Protein AF-A0ABC8S4K5-F1 (afdb_monomer_lite)

Sequence (197 aa):
MVALSGRVQKVRDELEHLLDDDREMAEMYLTNKLASLESEGFFPGDEPQNDANAFELDDVSNEDISYKSRTAPVRSYWPNIEELESLLGAYFMQMEEILNKLFTMREYVHDTEDYINIILDDKQNQLLQMGVIVSSLVLIMNLGVVTDAVMNMNIHISLFDAGKYLQFYETAAGIVCGCSTIFFLAIMLGKKKGLFG

Organism: NCBI:txid185542

Foldseek 3Di:
DVVVLVVLVVVLVVLVVCLVDLPSLLVVVVVVVVVVVVVVPDDDDDDDDDDDDDDDDDDDDDDDPPPPPPPPPPPSPSDPSVVVSVVSVVVSVVSVVVSVVVVVVVVVVVVVVVVVVVVVVVVVVVVVLVVVVVVVLVVLVVVLVVVVVVVPPDDPDPVPPPDCPPVVVVVVVCSVVVSVVVSVVVVVVCVVVPSPD

InterPro domains:
  IPR039204 Magnesium transporter MRS2-like [PF22099] (4-122)
  IPR039204 Magnesium transporter MRS2-like [PTHR13890] (1-193)

pLDDT: mean 70.03, std 19.21, range [29.53, 95.62]

Radius of gyration: 51.44 Å; chains: 1; bounding box: 116×45×136 Å

Secondary 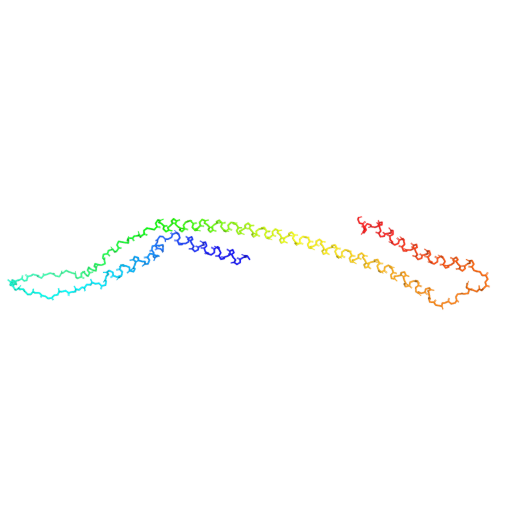structure (DSSP, 8-state):
-HHHHHHHHHHHHHHHHHHH-HHHHHHT-HHHHHHHHHHTT--------------------------------------SHHHHHHHHHHHHHHHHHHHHHHHHHHHHHHHHHHHHHHHHHHHHHHHHHHHHHHHHHHHHHHHHHHHHHHHHS----GGGSTT-HHHHHHHHHHHHHHHHHHHHHHHHHHHHTTS--

Structure (mmCIF, N/CA/C/O backbone):
data_AF-A0ABC8S4K5-F1
#
_entry.id   AF-A0ABC8S4K5-F1
#
loop_
_atom_site.group_PDB
_atom_site.id
_atom_site.type_symbol
_atom_site.label_atom_id
_atom_site.label_alt_id
_atom_site.label_comp_id
_atom_site.label_asym_id
_atom_site.label_entity_id
_atom_site.label_seq_id
_atom_site.pdbx_PDB_ins_code
_atom_site.Cartn_x
_atom_site.Cartn_y
_atom_site.Cartn_z
_atom_site.occupancy
_atom_site.B_iso_or_equiv
_atom_site.auth_seq_id
_atom_site.auth_comp_id
_atom_site.auth_asym_id
_atom_site.auth_atom_id
_atom_site.pdbx_PDB_model_num
ATOM 1 N N . MET A 1 1 ? 8.390 -6.481 -15.425 1.00 58.06 1 MET A N 1
ATOM 2 C CA . MET A 1 1 ? 9.502 -5.583 -15.823 1.00 58.06 1 MET A CA 1
ATOM 3 C C . MET A 1 1 ? 10.877 -6.250 -15.806 1.00 58.06 1 MET A C 1
ATOM 5 O O . MET A 1 1 ? 11.646 -5.985 -16.719 1.00 58.06 1 MET A O 1
ATOM 9 N N . VAL A 1 2 ? 11.175 -7.162 -14.871 1.00 65.94 2 VAL A N 1
ATOM 10 C CA . VAL A 1 2 ? 12.445 -7.929 -14.846 1.00 65.94 2 VAL A CA 1
ATOM 11 C C . VAL A 1 2 ? 12.713 -8.684 -16.157 1.00 65.94 2 VAL A C 1
ATOM 13 O O . VAL A 1 2 ? 13.812 -8.617 -16.690 1.00 65.94 2 VAL A O 1
ATOM 16 N N . ALA A 1 3 ? 11.687 -9.308 -16.746 1.00 74.31 3 ALA A N 1
ATOM 17 C CA . ALA A 1 3 ? 11.811 -9.987 -18.041 1.00 74.31 3 ALA A CA 1
ATOM 18 C C . ALA A 1 3 ? 12.142 -9.039 -19.212 1.00 74.31 3 ALA A C 1
ATOM 20 O O . ALA A 1 3 ? 12.791 -9.456 -20.164 1.00 74.31 3 ALA A O 1
ATOM 21 N N . LEU A 1 4 ? 11.708 -7.775 -19.153 1.00 70.31 4 LEU A N 1
ATOM 22 C CA . LEU A 1 4 ? 12.021 -6.776 -20.179 1.00 70.31 4 LEU A CA 1
ATOM 23 C C . LEU A 1 4 ? 13.444 -6.242 -19.987 1.00 70.31 4 LEU A C 1
ATOM 25 O O . LEU A 1 4 ? 14.203 -6.210 -20.944 1.00 70.31 4 LEU A O 1
ATOM 29 N N . SER A 1 5 ? 13.832 -5.930 -18.746 1.00 75.06 5 SER A N 1
ATOM 30 C CA . SER A 1 5 ? 15.204 -5.534 -18.399 1.00 75.06 5 SER A CA 1
ATOM 31 C C . SER A 1 5 ? 16.221 -6.611 -18.776 1.00 75.06 5 SER A C 1
ATOM 33 O O . SER A 1 5 ? 17.245 -6.284 -19.358 1.00 75.06 5 SER A O 1
ATOM 35 N N . GLY A 1 6 ? 15.917 -7.888 -18.518 1.00 79.06 6 GLY A N 1
ATOM 36 C CA . GLY A 1 6 ? 16.797 -9.000 -18.883 1.00 79.06 6 GLY A CA 1
ATOM 37 C C . GLY A 1 6 ? 16.893 -9.232 -20.394 1.00 79.06 6 GLY A C 1
ATOM 38 O O . GLY A 1 6 ? 17.957 -9.568 -20.896 1.00 79.06 6 GLY A O 1
ATOM 39 N N . ARG A 1 7 ? 15.807 -9.008 -21.148 1.00 81.81 7 ARG A N 1
ATOM 40 C CA . ARG A 1 7 ? 15.840 -9.081 -22.620 1.00 81.81 7 ARG A CA 1
ATOM 41 C C . ARG A 1 7 ? 16.618 -7.919 -23.235 1.00 81.81 7 ARG A C 1
ATOM 43 O O . ARG A 1 7 ? 17.376 -8.147 -24.163 1.00 81.81 7 ARG A O 1
ATOM 50 N N . VAL A 1 8 ? 16.461 -6.705 -22.707 1.00 78.44 8 VAL A N 1
ATOM 51 C CA . VAL A 1 8 ? 17.211 -5.519 -23.156 1.00 78.44 8 VAL A CA 1
ATOM 52 C C . VAL A 1 8 ? 18.702 -5.660 -22.838 1.00 78.44 8 VAL A C 1
ATOM 54 O O . VAL A 1 8 ? 19.519 -5.345 -23.693 1.00 78.44 8 VAL A O 1
ATOM 57 N N . GLN A 1 9 ? 19.058 -6.202 -21.668 1.00 80.56 9 GLN A N 1
ATOM 58 C CA . GLN A 1 9 ? 20.448 -6.539 -21.331 1.00 80.56 9 GLN A CA 1
ATOM 59 C C . GLN A 1 9 ? 21.025 -7.586 -22.281 1.00 80.56 9 GLN A C 1
ATOM 61 O O . GLN A 1 9 ? 22.087 -7.371 -22.841 1.00 80.56 9 GLN A O 1
ATOM 66 N N . LYS A 1 10 ? 20.287 -8.665 -22.558 1.00 85.88 10 LYS A N 1
ATOM 67 C CA . LYS A 1 10 ? 20.747 -9.689 -23.499 1.00 85.88 10 LYS A CA 1
ATOM 68 C C . LYS A 1 10 ? 20.995 -9.133 -24.907 1.00 85.88 10 LYS A C 1
ATOM 70 O O . LYS A 1 10 ? 22.000 -9.466 -25.517 1.00 85.88 10 LYS A O 1
ATOM 75 N N . VAL A 1 11 ? 20.095 -8.286 -25.413 1.00 81.19 11 VAL A N 1
ATOM 76 C CA . VAL A 1 11 ? 20.276 -7.643 -26.726 1.00 81.19 11 VAL A CA 1
ATOM 77 C C . VAL A 1 11 ? 21.455 -6.671 -26.701 1.00 81.19 11 VAL A C 1
ATOM 79 O O . VAL A 1 11 ? 22.191 -6.622 -27.674 1.00 81.19 11 VAL A O 1
ATOM 82 N N . ARG A 1 12 ? 21.670 -5.933 -25.602 1.00 84.25 12 ARG A N 1
ATOM 83 C CA . ARG A 1 12 ? 22.866 -5.096 -25.421 1.00 84.25 12 ARG A CA 1
ATOM 84 C C . ARG A 1 12 ? 24.140 -5.938 -25.504 1.00 84.25 12 ARG A C 1
ATOM 86 O O . ARG A 1 12 ? 25.030 -5.564 -26.250 1.00 84.25 12 ARG A O 1
ATOM 93 N N . ASP A 1 13 ? 24.203 -7.052 -24.783 1.00 83.75 13 ASP A N 1
ATOM 94 C CA . ASP A 1 13 ? 25.403 -7.892 -24.716 1.00 83.75 13 ASP A CA 1
ATOM 95 C C . ASP A 1 13 ? 25.699 -8.576 -26.066 1.00 83.75 13 ASP A C 1
ATOM 97 O O . ASP A 1 13 ? 26.852 -8.677 -26.473 1.00 83.75 13 ASP A O 1
ATOM 101 N N . GLU A 1 14 ? 24.663 -9.001 -26.802 1.00 82.50 14 GLU A N 1
ATOM 102 C CA . GLU A 1 14 ? 24.810 -9.525 -28.170 1.00 82.50 14 GLU A CA 1
ATOM 103 C C . GLU A 1 14 ? 25.253 -8.431 -29.161 1.00 82.50 14 GLU A C 1
ATOM 105 O O . GLU A 1 14 ? 26.059 -8.700 -30.046 1.00 82.50 14 GLU A O 1
ATOM 110 N N . LEU A 1 15 ? 24.771 -7.191 -29.009 1.00 76.69 15 LEU A N 1
ATOM 111 C CA . LEU A 1 15 ? 25.164 -6.062 -29.860 1.00 76.69 15 LEU A CA 1
ATOM 112 C C . LEU A 1 15 ? 26.594 -5.576 -29.564 1.00 76.69 15 LEU A C 1
ATOM 114 O O . LEU A 1 15 ? 27.306 -5.215 -30.492 1.00 76.69 15 LEU A O 1
ATOM 118 N N . GLU A 1 16 ? 27.005 -5.581 -28.291 1.00 80.12 16 GLU A N 1
ATOM 119 C CA . GLU A 1 16 ? 28.375 -5.289 -27.833 1.00 80.12 16 GLU A CA 1
ATOM 120 C C . GLU A 1 16 ? 29.354 -6.307 -28.428 1.00 80.12 16 GLU A C 1
ATOM 122 O O . GLU A 1 16 ? 30.365 -5.933 -29.012 1.00 80.12 16 GLU A O 1
ATOM 127 N N . HIS A 1 17 ? 28.991 -7.592 -28.391 1.00 81.44 17 HIS A N 1
ATOM 128 C CA . HIS A 1 17 ? 29.800 -8.652 -28.982 1.00 81.44 17 HIS A CA 1
ATOM 129 C C . HIS A 1 17 ? 29.978 -8.500 -30.501 1.00 81.44 17 HIS A C 1
ATOM 131 O O . HIS A 1 17 ? 31.086 -8.670 -31.001 1.00 81.44 17 HIS A O 1
ATOM 137 N N . LEU A 1 18 ? 28.908 -8.143 -31.220 1.00 76.94 18 LEU A N 1
ATOM 138 C CA . LEU A 1 18 ? 28.951 -7.914 -32.668 1.00 76.94 18 LEU A CA 1
ATOM 139 C C . LEU A 1 18 ? 29.687 -6.622 -33.059 1.00 76.94 18 LEU A C 1
ATOM 141 O O . LEU A 1 18 ? 30.177 -6.528 -34.181 1.00 76.94 18 LEU A O 1
ATOM 145 N N . LEU A 1 19 ? 29.739 -5.626 -32.168 1.00 76.31 19 LEU A N 1
ATOM 146 C CA . LEU A 1 19 ? 30.489 -4.382 -32.373 1.00 76.31 19 LEU A CA 1
ATOM 147 C C . LEU A 1 19 ? 31.999 -4.582 -32.162 1.00 76.31 19 LEU A C 1
ATOM 149 O O . LEU A 1 19 ? 32.782 -3.907 -32.820 1.00 76.31 19 LEU A O 1
ATOM 153 N N . ASP A 1 20 ? 32.400 -5.514 -31.293 1.00 80.38 20 ASP A N 1
ATOM 154 C CA . ASP A 1 20 ? 33.809 -5.797 -30.980 1.00 80.38 20 ASP A CA 1
ATOM 155 C C . ASP A 1 20 ? 34.529 -6.681 -32.028 1.00 80.38 20 ASP A C 1
ATOM 157 O O . ASP A 1 20 ? 35.764 -6.695 -32.056 1.00 80.38 20 ASP A O 1
ATOM 161 N N . ASP A 1 21 ? 33.808 -7.431 -32.880 1.00 81.31 21 ASP A N 1
ATOM 162 C CA . ASP A 1 21 ? 34.404 -8.330 -33.887 1.00 81.31 21 ASP A CA 1
ATOM 163 C C . ASP A 1 21 ? 34.105 -7.914 -35.343 1.00 81.31 21 ASP A C 1
ATOM 165 O O . ASP A 1 21 ? 33.102 -8.301 -35.953 1.00 81.31 21 ASP A O 1
ATOM 169 N N . ASP A 1 22 ? 35.058 -7.199 -35.953 1.00 73.44 22 ASP A N 1
ATOM 170 C CA . ASP A 1 22 ? 35.041 -6.795 -37.368 1.00 73.44 22 ASP A CA 1
ATOM 171 C C . ASP A 1 22 ? 34.853 -7.971 -38.345 1.00 73.44 22 ASP A C 1
ATOM 173 O O . ASP A 1 22 ? 34.381 -7.790 -39.473 1.00 73.44 22 ASP A O 1
ATOM 177 N N . ARG A 1 23 ? 35.244 -9.194 -37.956 1.00 70.75 23 ARG A N 1
ATOM 178 C CA . ARG A 1 23 ? 35.091 -10.395 -38.786 1.00 70.75 23 ARG A CA 1
ATOM 179 C C . ARG A 1 23 ? 33.634 -10.833 -38.845 1.00 70.75 23 ARG A C 1
ATOM 181 O O . ARG A 1 23 ? 33.141 -11.063 -39.948 1.00 70.75 23 ARG A O 1
ATOM 188 N N . GLU A 1 24 ? 32.955 -10.919 -37.704 1.00 74.06 24 GLU A N 1
ATOM 189 C CA . GLU A 1 24 ? 31.519 -11.230 -37.659 1.00 74.06 24 GLU A CA 1
ATOM 190 C C . GLU A 1 24 ? 30.698 -10.117 -38.327 1.00 74.06 24 GLU A C 1
ATOM 192 O O . GLU A 1 24 ? 29.744 -10.393 -39.059 1.00 74.06 24 GLU A O 1
ATOM 197 N N . MET A 1 25 ? 31.138 -8.863 -38.189 1.00 77.00 25 MET A N 1
ATOM 198 C CA . MET A 1 25 ? 30.539 -7.716 -38.869 1.00 77.00 25 MET A CA 1
ATOM 199 C C . MET A 1 25 ? 30.665 -7.809 -40.404 1.00 77.00 25 MET A C 1
ATOM 201 O O . MET A 1 25 ? 29.699 -7.577 -41.138 1.00 77.00 25 MET A O 1
ATOM 205 N N . ALA A 1 26 ? 31.832 -8.218 -40.914 1.00 67.00 26 ALA A N 1
ATOM 206 C CA . ALA A 1 26 ? 32.075 -8.403 -42.347 1.00 67.00 26 ALA A CA 1
ATOM 207 C C . ALA A 1 26 ? 31.249 -9.547 -42.963 1.00 67.00 26 ALA A C 1
ATOM 209 O O . ALA A 1 26 ? 30.881 -9.488 -44.141 1.00 67.00 26 ALA A O 1
ATOM 210 N N . GLU A 1 27 ? 30.932 -10.583 -42.185 1.00 70.88 27 GLU A N 1
ATOM 211 C CA . GLU A 1 27 ? 30.135 -11.728 -42.639 1.00 70.88 27 GLU A CA 1
ATOM 212 C C . GLU A 1 27 ? 28.672 -11.365 -42.948 1.00 70.88 27 GLU A C 1
ATOM 214 O O . GLU A 1 27 ? 28.013 -12.065 -43.726 1.00 70.88 27 GLU A O 1
ATOM 219 N N . MET A 1 28 ? 28.184 -10.227 -42.437 1.00 68.81 28 MET A N 1
ATOM 220 C CA . MET A 1 28 ? 26.842 -9.704 -42.711 1.00 68.81 28 MET A CA 1
ATOM 221 C C . MET A 1 28 ? 26.677 -9.157 -44.144 1.00 68.81 28 MET A C 1
ATOM 223 O O . MET A 1 28 ? 25.551 -9.018 -44.631 1.00 68.81 28 MET A O 1
ATOM 227 N N . TYR A 1 29 ? 27.773 -8.910 -44.876 1.00 62.78 29 TYR A N 1
ATOM 228 C CA . TYR A 1 29 ? 27.758 -8.468 -46.279 1.00 62.78 29 TYR A CA 1
ATOM 229 C C . TYR A 1 29 ? 27.447 -9.608 -47.269 1.00 62.78 29 TYR A C 1
ATOM 231 O O . TYR A 1 29 ? 28.208 -9.932 -48.188 1.00 62.78 29 TYR A O 1
ATOM 239 N N . LEU A 1 30 ? 26.262 -10.199 -47.115 1.00 72.12 30 LEU A N 1
ATOM 240 C CA . LEU A 1 30 ? 25.775 -11.327 -47.911 1.00 72.12 30 LEU A CA 1
ATOM 241 C C . LEU A 1 30 ? 25.604 -10.991 -49.399 1.00 72.12 30 LEU A C 1
ATOM 243 O O . LEU A 1 30 ? 25.818 -11.857 -50.244 1.00 72.12 30 LEU A O 1
ATOM 247 N N . THR A 1 31 ? 25.276 -9.742 -49.740 1.00 69.56 31 THR A N 1
ATOM 248 C CA . THR A 1 31 ? 25.098 -9.290 -51.133 1.00 69.56 31 THR A CA 1
ATOM 249 C C . THR A 1 31 ? 26.388 -9.406 -51.942 1.00 69.56 31 THR A C 1
ATOM 251 O O . THR A 1 31 ? 26.364 -9.880 -53.074 1.00 69.56 31 THR A O 1
ATOM 254 N N . ASN A 1 32 ? 27.531 -9.047 -51.349 1.00 61.69 32 ASN A N 1
ATOM 255 C CA . ASN A 1 32 ? 28.829 -9.170 -52.014 1.00 61.69 32 ASN A CA 1
ATOM 256 C C . ASN A 1 32 ? 29.268 -10.631 -52.124 1.00 61.69 32 ASN A C 1
ATOM 258 O O . ASN A 1 32 ? 29.861 -11.009 -53.129 1.00 61.69 32 ASN A O 1
ATOM 262 N N . LYS A 1 33 ? 28.924 -11.459 -51.129 1.00 65.06 33 LYS A N 1
ATOM 263 C CA . LYS A 1 33 ? 29.184 -12.905 -51.147 1.00 65.06 33 LYS A CA 1
ATOM 264 C C . LYS A 1 33 ? 28.342 -13.632 -52.202 1.00 65.06 33 LYS A C 1
ATOM 266 O O . LYS A 1 33 ? 28.821 -14.566 -52.836 1.00 65.06 33 LYS A O 1
ATOM 271 N N . LEU A 1 34 ? 27.100 -13.200 -52.418 1.00 61.88 34 LEU A N 1
ATOM 272 C CA . LEU A 1 34 ? 26.231 -13.728 -53.470 1.00 61.88 34 LEU A CA 1
ATOM 273 C C . LEU A 1 34 ? 26.708 -13.277 -54.859 1.00 61.88 34 LEU A C 1
ATOM 275 O O . LEU A 1 34 ? 26.836 -14.104 -55.756 1.00 61.88 34 LEU A O 1
ATOM 279 N N . ALA A 1 35 ? 27.061 -11.998 -55.012 1.00 61.72 35 ALA A N 1
ATOM 280 C CA . ALA A 1 35 ? 27.591 -11.457 -56.263 1.00 61.72 35 ALA A CA 1
ATOM 281 C C . ALA A 1 35 ? 28.946 -12.079 -56.653 1.00 61.72 35 ALA A C 1
ATOM 283 O O . ALA A 1 35 ? 29.208 -12.305 -57.835 1.00 61.72 35 ALA A O 1
ATOM 284 N N . SER A 1 36 ? 29.804 -12.410 -55.678 1.00 60.38 36 SER A N 1
ATOM 285 C CA . SER A 1 36 ? 31.047 -13.141 -55.947 1.00 60.38 36 SER A CA 1
ATOM 286 C C . SER A 1 36 ? 30.789 -14.576 -56.415 1.00 60.38 36 SER A C 1
ATOM 288 O O . SER A 1 36 ? 31.485 -15.049 -57.306 1.00 60.38 36 SER A O 1
ATOM 290 N N . LEU A 1 37 ? 29.761 -15.242 -55.870 1.00 62.38 37 LEU A N 1
ATOM 291 C CA . LEU A 1 37 ? 29.359 -16.592 -56.285 1.00 62.38 37 LEU A CA 1
ATOM 292 C C . LEU A 1 37 ? 28.714 -16.612 -57.681 1.00 62.38 37 LEU A C 1
ATOM 294 O O . LEU A 1 37 ? 28.904 -17.574 -58.420 1.00 62.38 37 LEU A O 1
ATOM 298 N N . GLU A 1 38 ? 27.986 -15.559 -58.067 1.00 57.81 38 GLU A N 1
ATOM 299 C CA . GLU A 1 38 ? 27.439 -15.414 -59.426 1.00 57.81 38 GLU A CA 1
ATOM 300 C C . GLU A 1 38 ? 28.534 -15.179 -60.480 1.00 57.81 38 GLU A C 1
ATOM 302 O O . GLU A 1 38 ? 28.431 -15.676 -61.601 1.00 57.81 38 GLU A O 1
ATOM 307 N N . SER A 1 39 ? 29.608 -14.468 -60.121 1.00 54.03 39 SER A N 1
ATOM 308 C CA . SER A 1 39 ? 30.726 -14.160 -61.027 1.00 54.03 39 SER A CA 1
ATOM 309 C C . SER A 1 39 ? 31.622 -15.374 -61.331 1.00 54.03 39 SER A C 1
ATOM 311 O O . SER A 1 39 ? 32.162 -15.488 -62.430 1.00 54.03 39 SER A O 1
ATOM 313 N N . GLU A 1 40 ? 31.743 -16.336 -60.408 1.00 53.56 40 GLU A N 1
ATOM 314 C CA . GLU A 1 40 ? 32.498 -17.587 -60.628 1.00 53.56 40 GLU A CA 1
ATOM 315 C C . GLU A 1 40 ? 31.729 -18.651 -61.449 1.00 53.56 40 GLU A C 1
ATOM 317 O O . GLU A 1 40 ? 32.273 -19.713 -61.751 1.00 53.56 40 GLU A O 1
ATOM 322 N N . GLY A 1 41 ? 30.483 -18.377 -61.858 1.00 51.19 41 GLY A N 1
ATOM 323 C CA . GLY A 1 41 ? 29.606 -19.320 -62.564 1.00 51.19 41 GLY A CA 1
ATOM 324 C C . GLY A 1 41 ? 29.724 -19.381 -64.096 1.00 51.19 41 GLY A C 1
ATOM 325 O O . GLY A 1 41 ? 28.949 -20.110 -64.715 1.00 51.19 41 GLY A O 1
ATOM 326 N N . PHE A 1 42 ? 30.642 -18.650 -64.741 1.00 38.09 42 PHE A N 1
ATOM 327 C CA . PHE A 1 42 ? 30.722 -18.609 -66.211 1.00 38.09 42 PHE A CA 1
ATOM 328 C C . PHE A 1 42 ? 32.158 -1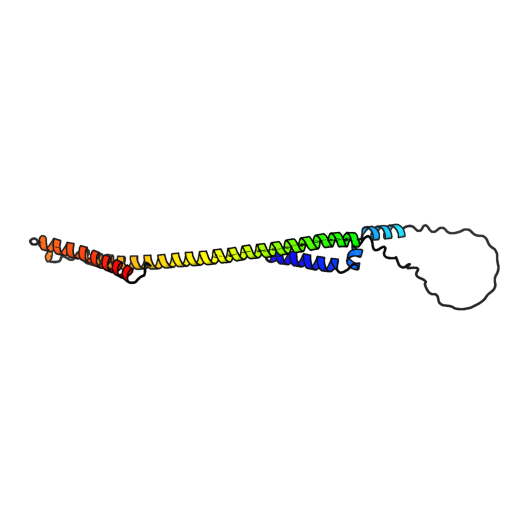8.729 -66.744 1.00 38.09 42 PHE A C 1
ATOM 330 O O . PHE A 1 42 ? 32.813 -17.739 -67.058 1.00 38.09 42 PHE A O 1
ATOM 337 N N . PHE A 1 43 ? 32.629 -19.967 -66.908 1.00 40.50 43 PHE A N 1
ATOM 338 C CA . PHE A 1 43 ? 33.744 -20.295 -67.801 1.00 40.50 43 PHE A CA 1
ATOM 339 C C . PHE A 1 43 ? 33.199 -21.100 -68.996 1.00 40.50 43 PHE A C 1
ATOM 341 O O . PHE A 1 43 ? 32.923 -22.289 -68.824 1.00 40.50 43 PHE A O 1
ATOM 348 N N . PRO A 1 44 ? 33.036 -20.528 -70.207 1.00 39.81 44 PRO A N 1
ATOM 349 C CA . PRO A 1 44 ? 32.963 -21.339 -71.410 1.00 39.81 44 PRO A CA 1
ATOM 350 C C . PRO A 1 44 ? 34.393 -21.716 -71.804 1.00 39.81 44 PRO A C 1
ATOM 352 O O . PRO A 1 44 ? 35.216 -20.860 -72.129 1.00 39.81 44 PRO A O 1
ATOM 355 N N . GLY A 1 45 ? 34.697 -23.008 -71.700 1.00 41.09 45 GLY A N 1
ATOM 356 C CA . GLY A 1 45 ? 35.884 -23.589 -72.306 1.00 41.09 45 GLY A CA 1
ATOM 357 C C . GLY A 1 45 ? 35.727 -23.625 -73.822 1.00 41.09 45 GLY A C 1
ATOM 358 O O . GLY A 1 45 ? 34.724 -24.135 -74.312 1.00 41.09 45 GLY A O 1
ATOM 359 N N . ASP A 1 46 ? 36.736 -23.125 -74.528 1.00 32.50 46 ASP A N 1
ATOM 360 C CA . ASP A 1 46 ? 36.917 -23.328 -75.961 1.00 32.50 46 ASP A CA 1
ATOM 361 C C . ASP A 1 46 ? 38.299 -23.967 -76.200 1.00 32.50 46 ASP A C 1
ATOM 363 O O . ASP A 1 46 ? 39.346 -23.368 -75.954 1.00 32.50 46 ASP A O 1
ATOM 367 N N . GLU A 1 47 ? 38.277 -25.204 -76.690 1.00 33.50 47 GLU A N 1
ATOM 368 C CA . GLU A 1 47 ? 39.334 -25.900 -77.438 1.00 33.50 47 GLU A CA 1
ATOM 369 C C . GLU A 1 47 ? 38.699 -26.363 -78.771 1.00 33.50 47 GLU A C 1
ATOM 371 O O . GLU A 1 47 ? 37.471 -26.490 -78.818 1.00 33.50 47 GLU A O 1
ATOM 376 N N . PRO A 1 48 ? 39.442 -26.763 -79.829 1.00 43.59 48 PRO A N 1
ATOM 377 C CA . PRO A 1 48 ? 40.874 -26.605 -80.124 1.00 43.59 48 PRO A CA 1
ATOM 378 C C . PRO A 1 48 ? 41.136 -26.081 -81.565 1.00 43.59 48 PRO A C 1
ATOM 380 O O . PRO A 1 48 ? 40.275 -26.156 -82.443 1.00 43.59 48 PRO A O 1
ATOM 383 N N . GLN A 1 49 ? 42.363 -25.646 -81.882 1.00 32.53 49 GLN A N 1
ATOM 384 C CA . GLN A 1 49 ? 42.820 -25.584 -83.280 1.00 32.53 49 GLN A CA 1
ATOM 385 C C . GLN A 1 49 ? 44.303 -25.965 -83.413 1.00 32.53 49 GLN A C 1
ATOM 387 O O . GLN A 1 49 ? 45.182 -25.349 -82.817 1.00 32.53 49 GLN A O 1
ATOM 392 N N . ASN A 1 50 ? 44.528 -27.025 -84.195 1.00 31.72 50 ASN A N 1
ATOM 393 C CA . ASN A 1 50 ? 45.809 -27.571 -84.645 1.00 31.72 50 ASN A CA 1
ATOM 394 C C . ASN A 1 50 ? 46.645 -26.539 -85.419 1.00 31.72 50 ASN A C 1
ATOM 396 O O . ASN A 1 50 ? 46.105 -25.893 -86.312 1.00 31.72 50 ASN A O 1
ATOM 400 N N . ASP A 1 51 ? 47.966 -26.530 -85.213 1.00 31.55 51 ASP A N 1
ATOM 401 C CA . ASP A 1 51 ? 48.894 -26.850 -86.307 1.00 31.55 51 ASP A CA 1
ATOM 402 C C . ASP A 1 51 ? 50.292 -27.231 -85.796 1.00 31.55 51 ASP A C 1
ATOM 404 O O . ASP A 1 51 ? 50.813 -26.690 -84.821 1.00 31.55 51 ASP A O 1
ATOM 408 N N . ALA A 1 52 ? 50.865 -28.232 -86.458 1.00 35.03 52 ALA A N 1
ATOM 409 C CA . ALA A 1 52 ? 52.097 -28.915 -86.099 1.00 35.03 52 ALA A CA 1
ATOM 410 C C . ALA A 1 52 ? 53.351 -28.080 -86.399 1.00 35.03 52 ALA A C 1
ATOM 412 O O . ALA A 1 52 ? 53.430 -27.448 -87.446 1.00 35.03 52 ALA A O 1
ATOM 413 N N . ASN A 1 53 ? 54.375 -28.184 -85.543 1.00 35.97 53 ASN A N 1
ATOM 414 C CA . ASN A 1 53 ? 55.772 -28.299 -85.969 1.00 35.97 53 ASN A CA 1
ATOM 415 C C . ASN A 1 53 ? 56.625 -28.924 -84.858 1.00 35.97 53 ASN A C 1
ATOM 417 O O . ASN A 1 53 ? 56.558 -28.544 -83.692 1.00 35.97 53 ASN A O 1
ATOM 421 N N . ALA A 1 54 ? 57.399 -29.923 -85.269 1.00 31.84 54 ALA A N 1
ATOM 422 C CA . ALA A 1 54 ? 58.205 -30.812 -84.454 1.00 31.84 54 ALA A CA 1
ATOM 423 C C . ALA A 1 54 ? 59.495 -30.159 -83.938 1.00 31.84 54 ALA A C 1
ATOM 425 O O . ALA A 1 54 ? 60.216 -29.536 -84.715 1.00 31.84 54 ALA A O 1
ATOM 426 N N . PHE A 1 55 ? 59.837 -30.426 -82.674 1.00 29.53 55 PHE A N 1
ATOM 427 C CA . PHE A 1 55 ? 61.216 -30.695 -82.261 1.00 29.53 55 PHE A CA 1
ATOM 428 C C . PHE A 1 55 ? 61.219 -31.470 -80.931 1.00 29.53 55 PHE A C 1
ATOM 430 O O . PHE A 1 55 ? 60.886 -30.921 -79.884 1.00 29.53 55 PHE A O 1
ATOM 437 N N . GLU A 1 56 ? 61.557 -32.760 -80.989 1.00 33.78 56 GLU A N 1
ATOM 438 C CA . GLU A 1 56 ? 61.989 -33.547 -79.828 1.00 33.78 56 GLU A CA 1
ATOM 439 C C . GLU A 1 56 ? 63.431 -33.168 -79.470 1.00 33.78 56 GLU A C 1
ATOM 441 O O . GLU A 1 56 ? 64.268 -33.063 -80.369 1.00 33.78 56 GLU A O 1
ATOM 446 N N . LEU A 1 57 ? 63.727 -33.024 -78.173 1.00 32.44 57 LEU A N 1
ATOM 447 C CA . LEU A 1 57 ? 64.713 -33.856 -77.463 1.00 32.44 57 LEU A CA 1
ATOM 448 C C . LEU A 1 57 ? 64.802 -33.455 -75.977 1.00 32.44 57 LEU A C 1
ATOM 450 O O . LEU A 1 57 ? 65.093 -32.308 -75.646 1.00 32.44 57 LEU A O 1
ATOM 454 N N . ASP A 1 58 ? 64.513 -34.454 -75.140 1.00 31.66 58 ASP A N 1
ATOM 455 C CA . ASP A 1 58 ? 64.926 -34.728 -73.757 1.00 31.66 58 ASP A CA 1
ATOM 456 C C . ASP A 1 58 ? 65.770 -33.689 -72.993 1.00 31.66 58 ASP A C 1
ATOM 458 O O . ASP A 1 58 ? 66.911 -33.413 -73.358 1.00 31.66 58 ASP A O 1
ATOM 462 N N . ASP A 1 59 ? 65.289 -33.305 -71.804 1.00 34.66 59 ASP A N 1
ATOM 463 C CA . ASP A 1 59 ? 66.111 -33.424 -70.593 1.00 34.66 59 ASP A CA 1
ATOM 464 C C . ASP A 1 59 ? 65.241 -33.645 -69.345 1.00 34.66 59 ASP A C 1
ATOM 466 O O . ASP A 1 59 ? 64.181 -33.045 -69.156 1.00 34.66 59 ASP A O 1
ATOM 470 N N . VAL A 1 60 ? 65.701 -34.571 -68.513 1.00 39.22 60 VAL A N 1
ATOM 471 C CA . VAL A 1 60 ? 65.028 -35.123 -67.341 1.00 39.22 60 VAL A CA 1
ATOM 472 C C . VAL A 1 60 ? 65.462 -34.325 -66.119 1.00 39.22 60 VAL A C 1
ATOM 474 O O . VAL A 1 60 ? 66.624 -34.391 -65.735 1.00 39.22 60 VAL A O 1
ATOM 477 N N . SER A 1 61 ? 64.535 -33.672 -65.417 1.00 36.75 61 SER A N 1
ATOM 478 C CA . SER A 1 61 ? 64.716 -33.467 -63.977 1.00 36.75 61 SER A CA 1
ATOM 479 C C . SER A 1 61 ? 63.386 -33.293 -63.255 1.00 36.75 61 SER A C 1
ATOM 481 O O . SER A 1 61 ? 62.594 -32.402 -63.553 1.00 36.75 61 SER A O 1
ATOM 483 N N . ASN A 1 62 ? 63.168 -34.194 -62.302 1.00 38.94 62 ASN A N 1
ATOM 484 C CA . ASN A 1 62 ? 62.115 -34.153 -61.301 1.00 38.94 62 ASN A CA 1
ATOM 485 C C . ASN A 1 62 ? 62.198 -32.856 -60.497 1.00 38.94 62 ASN A C 1
ATOM 487 O O . ASN A 1 62 ? 63.219 -32.631 -59.856 1.00 38.94 62 ASN A O 1
ATOM 491 N N . GLU A 1 63 ? 61.111 -32.094 -60.424 1.00 41.78 63 GLU A N 1
ATOM 492 C CA . GLU A 1 63 ? 60.886 -31.145 -59.334 1.00 41.78 63 GLU A CA 1
ATOM 493 C C . GLU A 1 63 ? 59.376 -30.961 -59.113 1.00 41.78 63 GLU A C 1
ATOM 495 O O . GLU A 1 63 ? 58.634 -30.509 -59.982 1.00 41.78 63 GLU A O 1
ATOM 500 N N . ASP A 1 64 ? 58.948 -31.452 -57.950 1.00 36.31 64 ASP A N 1
ATOM 501 C CA . ASP A 1 64 ? 57.693 -31.274 -57.224 1.00 36.31 64 ASP A CA 1
ATOM 502 C C . ASP A 1 64 ? 56.499 -30.633 -57.949 1.00 36.31 64 ASP A C 1
ATOM 504 O O . ASP A 1 64 ? 56.420 -29.426 -58.189 1.00 36.31 64 ASP A O 1
ATOM 508 N N . ILE A 1 65 ? 55.464 -31.460 -58.132 1.00 41.78 65 ILE A N 1
ATOM 509 C CA . ILE A 1 65 ? 54.085 -31.048 -58.412 1.00 41.78 65 ILE A CA 1
ATOM 510 C C . ILE A 1 65 ? 53.558 -30.288 -57.183 1.00 41.78 65 ILE A C 1
ATOM 512 O O . ILE A 1 65 ? 52.831 -30.811 -56.340 1.00 41.78 65 ILE A O 1
ATOM 516 N N . SER A 1 66 ? 53.933 -29.016 -57.080 1.00 36.03 66 SER A N 1
ATOM 517 C CA . SER A 1 66 ? 53.214 -28.028 -56.293 1.00 36.03 66 SER A CA 1
ATOM 518 C C . SER A 1 66 ? 51.944 -27.713 -57.068 1.00 36.03 66 SER A C 1
ATOM 520 O O . SER A 1 66 ? 51.951 -26.959 -58.045 1.00 36.03 66 SER A O 1
ATOM 522 N N . TYR A 1 67 ? 50.836 -28.323 -56.651 1.00 43.22 67 TYR A N 1
ATOM 523 C CA . TYR A 1 67 ? 49.496 -27.841 -56.952 1.00 43.22 67 TYR A CA 1
ATOM 524 C C . TYR A 1 67 ? 49.410 -26.411 -56.415 1.00 43.22 67 TYR A C 1
ATOM 526 O O . TYR A 1 67 ? 48.985 -26.142 -55.293 1.00 43.22 67 TYR A O 1
ATOM 534 N N . LYS A 1 68 ? 49.853 -25.455 -57.231 1.00 37.94 68 LYS A N 1
ATOM 535 C CA . LYS A 1 68 ? 49.606 -24.037 -57.043 1.00 37.94 68 LYS A CA 1
ATOM 536 C C . LYS A 1 68 ? 48.122 -23.836 -57.296 1.00 37.94 68 LYS A C 1
ATOM 538 O O . LYS A 1 68 ? 47.709 -23.371 -58.355 1.00 37.94 68 LYS A O 1
ATOM 543 N N . SER A 1 69 ? 47.335 -24.234 -56.299 1.00 39.53 69 SER A N 1
ATOM 544 C CA . SER A 1 69 ? 45.996 -23.747 -56.065 1.00 39.53 69 SER A CA 1
ATOM 545 C C . SER A 1 69 ? 46.140 -22.235 -56.072 1.00 39.53 69 SER A C 1
ATOM 547 O O . SER A 1 69 ? 46.621 -21.626 -55.116 1.00 39.53 69 SER A O 1
ATOM 549 N N . ARG A 1 70 ? 45.810 -21.611 -57.203 1.00 43.12 70 ARG A N 1
ATOM 550 C CA . ARG A 1 70 ? 45.498 -20.190 -57.230 1.00 43.12 70 ARG A CA 1
ATOM 551 C C . ARG A 1 70 ? 44.136 -20.031 -56.563 1.00 43.12 70 ARG A C 1
ATOM 553 O O . ARG A 1 70 ? 43.205 -19.531 -57.170 1.00 43.12 70 ARG A O 1
ATOM 560 N N . THR A 1 71 ? 44.038 -20.385 -55.287 1.00 46.03 71 THR A N 1
ATOM 561 C CA . THR A 1 71 ? 43.299 -19.530 -54.375 1.00 46.03 71 THR A CA 1
ATOM 562 C C . THR A 1 71 ? 44.153 -18.280 -54.290 1.00 46.03 71 THR A C 1
ATOM 564 O O . THR A 1 71 ? 45.077 -18.176 -53.480 1.00 46.03 71 THR A O 1
ATOM 567 N N . ALA A 1 72 ? 43.904 -17.354 -55.220 1.00 42.59 72 ALA A N 1
ATOM 568 C CA . ALA A 1 72 ? 44.208 -15.963 -54.965 1.00 42.59 72 ALA A CA 1
ATOM 569 C C . ALA A 1 72 ? 43.765 -15.688 -53.520 1.00 42.59 72 ALA A C 1
ATOM 571 O O . ALA A 1 72 ? 42.706 -16.192 -53.124 1.00 42.59 72 ALA A O 1
ATOM 572 N N . PRO A 1 73 ? 44.534 -14.947 -52.705 1.00 44.72 73 PRO A N 1
ATOM 573 C CA . PRO A 1 73 ? 43.912 -14.357 -51.543 1.00 44.72 73 PRO A CA 1
ATOM 574 C C . PRO A 1 73 ? 42.768 -13.548 -52.144 1.00 44.72 73 PRO A C 1
ATOM 576 O O . PRO A 1 73 ? 43.016 -12.574 -52.860 1.00 44.72 73 PRO A O 1
ATOM 579 N N . VAL A 1 74 ? 41.531 -14.019 -51.961 1.00 47.47 74 VAL A N 1
ATOM 580 C CA . VAL A 1 74 ? 40.352 -13.180 -52.078 1.00 47.47 74 VAL A CA 1
ATOM 581 C C . VAL A 1 74 ? 40.665 -12.110 -51.064 1.00 47.47 74 VAL A C 1
ATOM 583 O O . VAL A 1 74 ? 40.562 -12.312 -49.855 1.00 47.47 74 VAL A O 1
ATOM 586 N N . ARG A 1 75 ? 41.276 -11.039 -51.570 1.00 46.16 75 ARG A N 1
ATOM 587 C CA . ARG A 1 75 ? 41.568 -9.836 -50.839 1.00 46.16 75 ARG A CA 1
ATOM 588 C C . ARG A 1 75 ? 40.188 -9.428 -50.411 1.00 46.16 75 ARG A C 1
ATOM 590 O O . ARG A 1 75 ? 39.424 -8.975 -51.257 1.00 46.16 75 ARG A O 1
ATOM 597 N N . SER A 1 76 ? 39.875 -9.764 -49.161 1.00 51.25 76 SER A N 1
ATOM 598 C CA . SER A 1 76 ? 38.677 -9.356 -48.467 1.00 51.25 76 SER A CA 1
ATOM 599 C C . SER A 1 76 ? 38.559 -7.877 -48.771 1.00 51.25 76 SER A C 1
ATOM 601 O O . SER A 1 76 ? 39.331 -7.055 -48.274 1.00 51.25 76 SER A O 1
ATOM 603 N N . TYR A 1 77 ? 37.708 -7.564 -49.741 1.00 49.75 77 TYR A N 1
ATOM 604 C CA . TYR A 1 77 ? 37.160 -6.244 -49.897 1.00 49.75 77 TYR A CA 1
ATOM 605 C C . TYR A 1 77 ? 36.301 -6.162 -48.654 1.00 49.75 77 TYR A C 1
ATOM 607 O O . TYR A 1 77 ? 35.171 -6.627 -48.691 1.00 49.75 77 TYR A O 1
ATOM 615 N N . TRP A 1 78 ? 36.905 -5.754 -47.535 1.00 52.22 78 TRP A N 1
ATOM 616 C CA . TRP A 1 78 ? 36.210 -5.442 -46.299 1.00 52.22 78 TRP A CA 1
ATOM 617 C C . TRP A 1 78 ? 35.200 -4.368 -46.699 1.00 52.22 78 TRP A C 1
ATOM 619 O O . TRP A 1 78 ? 35.607 -3.237 -46.985 1.00 52.22 78 TRP A O 1
ATOM 629 N N . PRO A 1 79 ? 33.928 -4.724 -46.918 1.00 60.97 79 PRO A N 1
ATOM 630 C CA . PRO A 1 79 ? 32.989 -3.794 -47.508 1.00 60.97 79 PRO A CA 1
ATOM 631 C C . PRO A 1 79 ? 32.614 -2.820 -46.404 1.00 60.97 79 PRO A C 1
ATOM 633 O O . PRO A 1 79 ? 32.177 -3.290 -45.368 1.00 60.97 79 PRO A O 1
ATOM 636 N N . ASN A 1 80 ? 32.835 -1.515 -46.597 1.00 63.47 80 ASN A N 1
ATOM 637 C CA . ASN A 1 80 ? 32.354 -0.394 -45.768 1.00 63.47 80 ASN A CA 1
ATOM 638 C C . ASN A 1 80 ? 31.977 -0.746 -44.309 1.00 63.47 80 ASN A C 1
ATOM 640 O O . ASN A 1 80 ? 30.859 -0.487 -43.865 1.00 63.47 80 ASN A O 1
ATOM 644 N N . ILE A 1 81 ? 32.894 -1.372 -43.566 1.00 68.50 81 ILE A N 1
ATOM 645 C CA . ILE A 1 81 ? 32.639 -1.824 -42.187 1.00 68.50 81 ILE A CA 1
ATOM 646 C C . ILE A 1 81 ? 32.415 -0.614 -41.290 1.00 68.50 81 ILE A C 1
ATOM 648 O O . ILE A 1 81 ? 31.532 -0.637 -40.449 1.00 68.50 81 ILE A O 1
ATOM 652 N N . GLU A 1 82 ? 33.090 0.489 -41.601 1.00 76.69 82 GLU A N 1
ATOM 653 C CA . GLU A 1 82 ? 32.949 1.794 -40.958 1.00 76.69 82 GLU A CA 1
ATOM 654 C C . GLU A 1 82 ? 31.502 2.337 -40.968 1.00 76.69 82 GLU A C 1
ATOM 656 O O . GLU A 1 82 ? 31.045 2.915 -39.982 1.00 76.69 82 GLU A O 1
ATOM 661 N N . GLU A 1 83 ? 30.731 2.125 -42.046 1.00 76.38 83 GLU A N 1
ATOM 662 C CA . GLU A 1 83 ? 29.320 2.549 -42.091 1.00 76.38 83 GLU A CA 1
ATOM 663 C C . GLU A 1 83 ? 28.434 1.670 -41.191 1.00 76.38 83 GLU A C 1
ATOM 665 O O . GLU A 1 83 ? 27.513 2.173 -40.540 1.00 76.38 83 GLU A O 1
ATOM 670 N N . LEU A 1 84 ? 28.721 0.364 -41.129 1.00 79.31 84 LEU A N 1
ATOM 671 C CA . LEU A 1 84 ? 28.006 -0.593 -40.282 1.00 79.31 84 LEU A CA 1
ATOM 672 C C . LEU A 1 84 ? 28.358 -0.399 -38.801 1.00 79.31 84 LEU A C 1
ATOM 674 O O . LEU A 1 84 ? 27.453 -0.388 -37.974 1.00 79.31 84 LEU A O 1
ATOM 678 N N . GLU A 1 85 ? 29.626 -0.149 -38.483 1.00 81.00 85 GLU A N 1
ATOM 679 C CA . GLU A 1 85 ? 30.124 0.206 -37.153 1.00 81.00 85 GLU A CA 1
ATOM 680 C C . GLU A 1 85 ? 29.469 1.5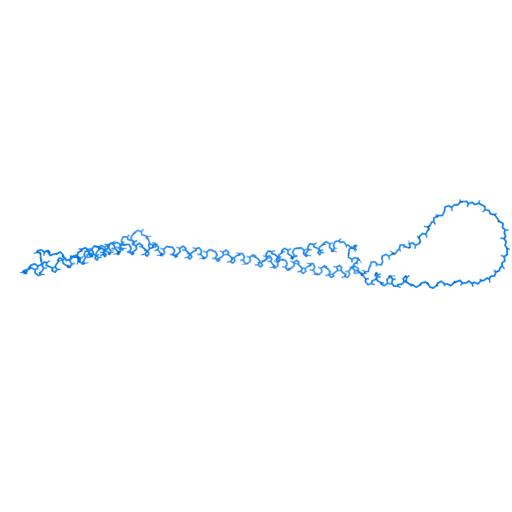00 -36.654 1.00 81.00 85 GLU A C 1
ATOM 682 O O . GLU A 1 85 ? 28.964 1.553 -35.534 1.00 81.00 85 GLU A O 1
ATOM 687 N N . SER A 1 86 ? 29.376 2.531 -37.502 1.00 86.94 86 SER A N 1
ATOM 688 C CA . SER A 1 86 ? 28.712 3.788 -37.140 1.00 86.94 86 SER A CA 1
ATOM 689 C C . SER A 1 86 ? 27.212 3.601 -36.869 1.00 86.94 86 SER A C 1
ATOM 691 O O . SER A 1 86 ? 26.680 4.145 -35.896 1.00 86.94 86 SER A O 1
ATOM 693 N N . LEU A 1 87 ? 26.521 2.799 -37.688 1.00 86.19 87 LEU A N 1
ATOM 694 C CA . LEU A 1 87 ? 25.105 2.482 -37.489 1.00 86.19 87 LEU A CA 1
ATOM 695 C C . LEU A 1 87 ? 24.887 1.648 -36.219 1.00 86.19 87 LEU A C 1
ATOM 697 O O . LEU A 1 87 ? 24.017 1.972 -35.409 1.00 86.19 87 LEU A O 1
ATOM 701 N N . LEU A 1 88 ? 25.674 0.586 -36.040 1.00 84.06 88 LEU A N 1
ATOM 702 C CA . LEU A 1 88 ? 25.616 -0.299 -34.880 1.00 84.06 88 LEU A CA 1
ATOM 703 C C . LEU A 1 88 ? 25.948 0.469 -33.597 1.00 84.06 88 LEU A C 1
ATOM 705 O O . LEU A 1 88 ? 25.238 0.325 -32.606 1.00 84.06 88 LEU A O 1
ATOM 709 N N . GLY A 1 89 ? 26.934 1.367 -33.645 1.00 86.81 89 GLY A N 1
ATOM 710 C CA . GLY A 1 89 ? 27.287 2.278 -32.559 1.00 86.81 89 GLY A CA 1
ATOM 711 C C . GLY A 1 89 ? 26.150 3.233 -32.188 1.00 86.81 89 GLY A C 1
ATOM 712 O O . GLY A 1 89 ? 25.868 3.426 -31.005 1.00 86.81 89 GLY A O 1
ATOM 713 N N . ALA A 1 90 ? 25.419 3.777 -33.168 1.00 90.12 90 ALA A N 1
ATOM 714 C CA . ALA A 1 90 ? 24.233 4.593 -32.897 1.00 90.12 90 ALA A CA 1
ATOM 715 C C . ALA A 1 90 ? 23.106 3.784 -32.223 1.00 90.12 90 ALA A C 1
ATOM 717 O O . ALA A 1 90 ? 22.463 4.278 -31.292 1.00 90.12 90 ALA A O 1
ATOM 718 N N . TYR A 1 91 ? 22.887 2.532 -32.642 1.00 86.69 91 TYR A N 1
ATOM 719 C CA . TYR A 1 91 ? 21.927 1.631 -31.993 1.00 86.69 91 TYR A CA 1
ATOM 720 C C . TYR A 1 91 ? 22.377 1.195 -30.595 1.00 86.69 91 TYR A C 1
ATOM 722 O O . TYR A 1 91 ? 21.546 1.133 -29.690 1.00 86.69 91 TYR A O 1
ATOM 730 N N . PHE A 1 92 ? 23.670 0.944 -30.385 1.00 87.06 92 PHE A N 1
ATOM 731 C CA . PHE A 1 92 ? 24.228 0.629 -29.073 1.00 87.06 92 PHE A CA 1
ATOM 732 C C . PHE A 1 92 ? 24.001 1.786 -28.096 1.00 87.06 92 PHE A C 1
ATOM 734 O O . PHE A 1 92 ? 23.415 1.593 -27.031 1.00 87.06 92 PHE A O 1
ATOM 741 N N . MET A 1 93 ? 24.327 3.011 -28.515 1.00 90.81 93 MET A N 1
ATOM 742 C CA . MET A 1 93 ? 24.076 4.226 -27.737 1.00 90.81 93 MET A CA 1
ATOM 743 C C . MET A 1 93 ? 22.585 4.383 -27.387 1.00 90.81 93 MET A C 1
ATOM 745 O O . MET A 1 93 ? 22.225 4.714 -26.256 1.00 90.81 93 MET A O 1
ATOM 749 N N . GLN A 1 94 ? 21.695 4.100 -28.344 1.00 91.88 94 GLN A N 1
ATOM 750 C CA . GLN A 1 94 ? 20.250 4.125 -28.116 1.00 91.88 94 GLN A CA 1
ATOM 751 C C . GLN A 1 94 ? 19.804 3.054 -27.106 1.00 91.88 94 GLN A C 1
ATOM 753 O O . GLN A 1 94 ? 18.944 3.317 -26.262 1.00 91.88 94 GLN A O 1
ATOM 758 N N . MET A 1 95 ? 20.381 1.854 -27.162 1.00 87.38 95 MET A N 1
ATOM 759 C CA . MET A 1 95 ? 20.093 0.772 -26.218 1.00 87.38 95 MET A CA 1
ATOM 760 C C . MET A 1 95 ? 20.537 1.124 -24.796 1.00 87.38 95 MET A C 1
ATOM 762 O O . MET A 1 95 ? 19.790 0.862 -23.850 1.00 87.38 95 MET A O 1
ATOM 766 N N . GLU A 1 96 ? 21.691 1.769 -24.628 1.00 88.75 96 GLU A N 1
ATOM 767 C CA . GLU A 1 96 ? 22.154 2.259 -23.325 1.00 88.75 96 GLU A CA 1
ATOM 768 C C . GLU A 1 96 ? 21.239 3.351 -22.758 1.00 88.75 96 GLU A C 1
ATOM 770 O O . GLU A 1 96 ? 20.879 3.313 -21.576 1.00 88.75 96 GLU A O 1
ATOM 775 N N . GLU A 1 97 ? 20.775 4.277 -23.602 1.00 91.75 97 GLU A N 1
ATOM 776 C CA . GLU A 1 97 ? 19.800 5.294 -23.201 1.00 91.75 97 GLU A CA 1
ATOM 777 C C . GLU A 1 97 ? 18.483 4.655 -22.723 1.00 91.75 97 GLU A C 1
ATOM 779 O O . GLU A 1 97 ? 17.938 5.030 -21.677 1.00 91.75 97 GLU A O 1
ATOM 784 N N . ILE A 1 98 ? 17.972 3.666 -23.464 1.00 90.50 98 ILE A N 1
ATOM 785 C CA . ILE A 1 98 ? 16.752 2.931 -23.106 1.00 90.50 98 ILE A CA 1
ATOM 786 C C . ILE A 1 98 ? 16.950 2.161 -21.799 1.00 90.50 98 ILE A C 1
ATOM 788 O O . ILE A 1 98 ? 16.054 2.161 -20.951 1.00 90.50 98 ILE A O 1
ATOM 792 N N . LEU A 1 99 ? 18.108 1.529 -21.606 1.00 89.56 99 LEU A N 1
ATOM 793 C CA . LEU A 1 99 ? 18.422 0.770 -20.400 1.00 89.56 99 LEU A CA 1
ATOM 794 C C . LEU A 1 99 ? 18.455 1.679 -19.169 1.00 89.56 99 LEU A C 1
ATOM 796 O O . LEU A 1 99 ? 17.839 1.346 -18.154 1.00 89.56 99 LEU A O 1
ATOM 800 N N . ASN A 1 100 ? 19.086 2.850 -19.275 1.00 90.25 100 ASN A N 1
ATOM 801 C CA . ASN A 1 100 ? 19.117 3.829 -18.193 1.00 90.25 100 ASN A CA 1
ATOM 802 C C . ASN A 1 100 ? 17.703 4.322 -17.836 1.00 90.25 100 ASN A C 1
ATOM 804 O O . ASN A 1 100 ? 17.318 4.311 -16.667 1.00 90.25 100 ASN A O 1
ATOM 808 N N . LYS A 1 101 ? 16.872 4.654 -18.838 1.00 92.25 101 LYS A N 1
ATOM 809 C CA . LYS A 1 101 ? 15.465 5.039 -18.612 1.00 92.25 101 LYS A CA 1
ATOM 810 C C . LYS A 1 101 ? 14.640 3.915 -17.983 1.00 92.25 101 LYS A C 1
ATOM 812 O O . LYS A 1 101 ? 13.811 4.185 -17.116 1.00 92.25 101 LYS A O 1
ATOM 817 N N . LEU A 1 102 ? 14.859 2.662 -18.391 1.00 92.00 102 LEU A N 1
ATOM 818 C CA . LEU A 1 102 ? 14.201 1.496 -17.796 1.00 92.00 102 LEU A CA 1
ATOM 819 C C . LEU A 1 102 ? 14.600 1.358 -16.324 1.00 92.00 102 LEU A C 1
ATOM 821 O O . LEU A 1 102 ? 13.741 1.128 -15.476 1.00 92.00 102 LEU A O 1
ATOM 825 N N . PHE A 1 103 ? 15.885 1.517 -16.007 1.00 89.56 103 PHE A N 1
ATOM 826 C CA . PHE A 1 103 ? 16.366 1.443 -14.633 1.00 89.56 103 PHE A CA 1
ATOM 827 C C . PHE A 1 103 ? 15.712 2.515 -13.754 1.00 89.56 103 PHE A C 1
ATOM 829 O O . PHE A 1 103 ? 15.150 2.181 -12.716 1.00 89.56 103 PHE A O 1
ATOM 836 N N . THR A 1 104 ? 15.662 3.769 -14.212 1.00 91.81 104 THR A N 1
ATOM 837 C CA . THR A 1 104 ? 14.966 4.839 -13.481 1.00 91.81 104 THR A CA 1
ATOM 838 C C . THR A 1 104 ? 13.461 4.573 -13.354 1.00 91.81 104 THR A C 1
ATOM 840 O O . THR A 1 104 ? 12.887 4.770 -12.291 1.00 91.81 104 THR A O 1
ATOM 843 N N . MET A 1 105 ? 12.796 4.086 -14.407 1.00 92.81 105 MET A N 1
ATOM 844 C CA . MET A 1 105 ? 11.370 3.738 -14.351 1.00 92.81 105 MET A CA 1
ATOM 845 C C . MET A 1 105 ? 11.095 2.591 -13.373 1.00 92.81 105 MET A C 1
ATOM 847 O O . MET A 1 105 ? 10.081 2.604 -12.678 1.00 92.81 105 MET A O 1
ATOM 851 N N . ARG A 1 106 ? 11.986 1.597 -13.321 1.00 90.31 106 ARG A N 1
ATOM 852 C CA . ARG A 1 106 ? 11.919 0.508 -12.345 1.00 90.31 106 ARG A CA 1
ATOM 853 C C . ARG A 1 106 ? 12.013 1.068 -10.930 1.00 90.31 106 ARG A C 1
ATOM 855 O O . ARG A 1 106 ? 11.197 0.675 -10.106 1.00 90.31 106 ARG A O 1
ATOM 862 N N . GLU A 1 107 ? 12.952 1.975 -10.682 1.00 92.94 107 GLU A N 1
ATOM 863 C CA . GLU A 1 107 ? 13.098 2.623 -9.378 1.00 92.94 107 GLU A CA 1
ATOM 864 C C . GLU A 1 107 ? 11.821 3.376 -8.989 1.00 92.94 107 GLU A C 1
ATOM 866 O O . GLU A 1 107 ? 11.269 3.115 -7.932 1.00 92.94 107 GLU A O 1
ATOM 871 N N . TYR A 1 108 ? 11.238 4.173 -9.894 1.00 93.44 108 TYR A N 1
ATOM 872 C CA . TYR A 1 108 ? 9.957 4.847 -9.638 1.00 93.44 108 TYR A CA 1
ATOM 873 C C . TYR A 1 108 ? 8.807 3.885 -9.307 1.00 93.44 108 TYR A C 1
ATOM 875 O O . TYR A 1 108 ? 7.938 4.200 -8.490 1.00 93.44 108 TYR A O 1
ATOM 883 N N . VAL A 1 109 ? 8.755 2.723 -9.966 1.00 93.94 109 VAL A N 1
ATOM 884 C CA . VAL A 1 109 ? 7.753 1.692 -9.665 1.00 93.94 109 VAL A CA 1
ATOM 885 C C . VAL A 1 109 ? 8.000 1.095 -8.283 1.00 93.94 109 VAL A C 1
ATOM 887 O O . VAL A 1 109 ? 7.037 0.895 -7.549 1.00 93.94 109 VAL A O 1
ATOM 890 N N . HIS A 1 110 ? 9.259 0.847 -7.925 1.00 94.06 110 HIS A N 1
ATOM 891 C CA . HIS A 1 110 ? 9.626 0.311 -6.619 1.00 94.06 110 HIS A CA 1
ATOM 892 C C . HIS A 1 110 ? 9.349 1.318 -5.491 1.00 94.06 110 HIS A C 1
ATOM 894 O O . HIS A 1 110 ? 8.680 0.971 -4.525 1.00 94.06 110 HIS A O 1
ATOM 900 N N . ASP A 1 111 ? 9.700 2.593 -5.679 1.00 95.31 111 ASP A N 1
ATOM 901 C CA . ASP A 1 111 ? 9.347 3.689 -4.766 1.00 95.31 111 ASP A CA 1
ATOM 902 C C . ASP A 1 111 ? 7.826 3.779 -4.549 1.00 95.31 111 ASP A C 1
ATOM 904 O O . ASP A 1 111 ? 7.341 4.043 -3.447 1.00 95.31 111 ASP A O 1
ATOM 908 N N . THR A 1 112 ? 7.046 3.547 -5.611 1.00 93.56 112 THR A N 1
ATOM 909 C CA . THR A 1 112 ? 5.578 3.538 -5.540 1.00 93.56 112 THR A CA 1
ATOM 910 C C . THR A 1 112 ? 5.050 2.302 -4.804 1.00 93.56 112 THR A C 1
ATOM 912 O O . THR A 1 112 ? 4.073 2.410 -4.064 1.00 93.56 112 THR A O 1
ATOM 915 N N . GLU A 1 113 ? 5.672 1.137 -4.992 1.00 95.62 113 GLU A N 1
ATOM 916 C CA . GLU A 1 113 ? 5.346 -0.098 -4.270 1.00 95.62 113 GLU A CA 1
ATOM 917 C C . GLU A 1 113 ? 5.558 0.084 -2.766 1.00 95.62 113 GLU A C 1
ATOM 919 O O . GLU A 1 113 ? 4.635 -0.163 -1.988 1.00 95.62 113 GLU A O 1
ATOM 924 N N . ASP A 1 114 ? 6.712 0.620 -2.370 1.00 95.06 114 ASP A N 1
ATOM 925 C CA . ASP A 1 114 ? 7.032 0.899 -0.971 1.00 95.06 114 ASP A CA 1
ATOM 926 C C . ASP A 1 114 ? 6.090 1.953 -0.373 1.00 95.06 114 ASP A C 1
ATOM 928 O O . ASP A 1 114 ? 5.586 1.779 0.740 1.00 95.06 114 ASP A O 1
ATOM 932 N N . TYR A 1 115 ? 5.766 3.015 -1.121 1.00 94.88 115 TYR A N 1
ATOM 933 C CA . TYR A 1 115 ? 4.792 4.025 -0.693 1.00 94.88 115 TYR A CA 1
ATOM 934 C C . TYR A 1 115 ? 3.402 3.426 -0.441 1.00 94.88 115 TYR A C 1
ATOM 936 O O . TYR A 1 115 ? 2.774 3.706 0.585 1.00 94.88 115 TYR A O 1
ATOM 944 N N . ILE A 1 116 ? 2.917 2.585 -1.361 1.00 94.25 116 ILE A N 1
ATOM 945 C CA . ILE A 1 116 ? 1.634 1.892 -1.205 1.00 94.25 116 ILE A CA 1
ATOM 946 C C . ILE A 1 116 ? 1.687 0.949 -0.007 1.00 94.25 116 ILE A C 1
ATOM 948 O O . ILE A 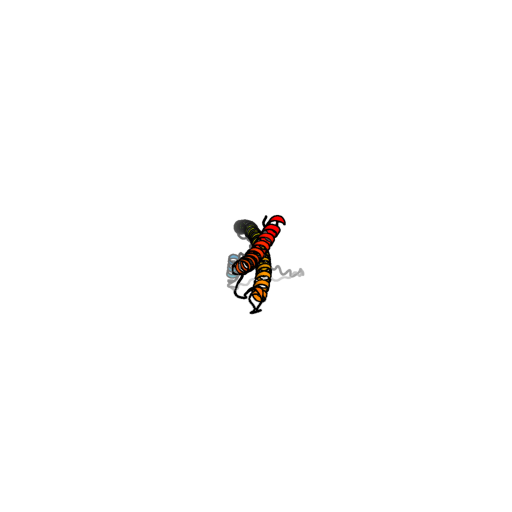1 116 ? 0.722 0.907 0.754 1.00 94.25 116 ILE A O 1
ATOM 952 N N . ASN A 1 117 ? 2.790 0.224 0.182 1.00 95.12 117 ASN A N 1
ATOM 953 C CA . ASN A 1 117 ? 2.945 -0.720 1.280 1.00 95.12 117 ASN A CA 1
ATOM 954 C C . ASN A 1 117 ? 2.880 -0.011 2.643 1.00 95.12 117 ASN A C 1
ATOM 956 O O . ASN A 1 117 ? 2.084 -0.390 3.499 1.00 95.12 117 ASN A O 1
ATOM 960 N N . ILE A 1 118 ? 3.602 1.104 2.802 1.00 95.06 118 ILE A N 1
ATOM 961 C CA . ILE A 1 118 ? 3.567 1.924 4.025 1.00 95.06 118 ILE A CA 1
ATOM 962 C C . ILE A 1 118 ? 2.150 2.443 4.309 1.00 95.06 118 ILE A C 1
ATOM 964 O O . ILE A 1 118 ? 1.686 2.413 5.451 1.00 95.06 118 ILE A O 1
ATOM 968 N N . ILE A 1 119 ? 1.439 2.922 3.283 1.00 94.06 119 ILE A N 1
ATOM 969 C CA . ILE A 1 119 ? 0.069 3.422 3.457 1.00 94.06 119 ILE A CA 1
ATOM 970 C C . ILE A 1 119 ? -0.892 2.290 3.792 1.00 94.06 119 ILE A C 1
ATOM 972 O O . ILE A 1 119 ? -1.777 2.466 4.629 1.00 94.06 119 ILE A O 1
ATOM 976 N N . LEU A 1 120 ? -0.757 1.142 3.134 1.00 95.38 120 LEU A N 1
ATOM 977 C CA . LEU A 1 120 ? -1.621 0.002 3.383 1.00 95.38 120 LEU A CA 1
ATOM 978 C C . LEU A 1 120 ? -1.449 -0.498 4.818 1.00 95.38 120 LEU A C 1
ATOM 980 O O . LEU A 1 120 ? -2.456 -0.727 5.487 1.00 95.38 120 LEU A O 1
ATOM 984 N N . ASP A 1 121 ? -0.213 -0.576 5.305 1.00 95.50 121 ASP A N 1
ATOM 985 C CA . ASP A 1 121 ? 0.095 -0.943 6.686 1.00 95.50 121 ASP A CA 1
ATOM 986 C C . ASP A 1 121 ? -0.512 0.052 7.688 1.00 95.50 121 ASP A C 1
ATOM 988 O O . ASP A 1 121 ? -1.174 -0.366 8.641 1.00 95.50 121 ASP A O 1
ATOM 992 N N . ASP A 1 122 ? -0.394 1.366 7.449 1.00 94.81 122 ASP A N 1
ATOM 993 C CA . ASP A 1 122 ? -1.049 2.389 8.283 1.00 94.81 122 ASP A CA 1
ATOM 994 C C . ASP A 1 122 ? -2.576 2.210 8.310 1.00 94.81 122 ASP A C 1
ATOM 996 O O . ASP A 1 122 ? -3.197 2.231 9.378 1.00 94.81 122 ASP A O 1
ATOM 1000 N N . LYS A 1 123 ? -3.201 1.965 7.151 1.00 93.81 123 LYS A N 1
ATOM 1001 C CA . LYS A 1 123 ? -4.652 1.740 7.061 1.00 93.81 123 LYS A CA 1
ATOM 1002 C C . LYS A 1 123 ? -5.092 0.455 7.744 1.00 93.81 123 LYS A C 1
ATOM 1004 O O . LYS A 1 123 ? -6.110 0.467 8.437 1.00 93.81 123 LYS A O 1
ATOM 1009 N N . GLN A 1 124 ? -4.355 -0.638 7.583 1.00 95.06 124 GLN A N 1
ATOM 1010 C CA . GLN A 1 124 ? -4.647 -1.891 8.278 1.00 95.06 124 GLN A CA 1
ATOM 1011 C C . GLN A 1 124 ? -4.512 -1.724 9.791 1.00 95.06 124 GLN A C 1
ATOM 1013 O O . GLN A 1 124 ? -5.400 -2.148 10.534 1.00 95.06 124 GLN A O 1
ATOM 1018 N N . ASN A 1 125 ? -3.460 -1.046 10.250 1.00 92.75 125 ASN A N 1
ATOM 1019 C CA . ASN A 1 125 ? -3.258 -0.755 11.662 1.00 92.75 125 ASN A CA 1
ATOM 1020 C C . ASN A 1 125 ? -4.395 0.116 12.230 1.00 92.75 125 ASN A C 1
ATOM 1022 O O . ASN A 1 125 ? -4.942 -0.195 13.288 1.00 92.75 125 ASN A O 1
ATOM 1026 N N . GLN A 1 126 ? -4.836 1.143 11.493 1.00 93.50 126 GLN A N 1
ATOM 1027 C CA . GLN A 1 126 ? -6.000 1.959 11.861 1.00 93.50 126 GLN A CA 1
ATOM 1028 C C . GLN A 1 126 ? -7.289 1.133 11.941 1.00 93.50 126 GLN A C 1
ATOM 1030 O O . GLN A 1 126 ? -8.054 1.279 12.896 1.00 93.50 126 GLN A O 1
ATOM 1035 N N . LEU A 1 127 ? -7.545 0.255 10.967 1.00 94.00 127 LEU A N 1
ATOM 1036 C CA . LEU A 1 127 ? -8.732 -0.604 10.965 1.00 94.00 127 LEU A CA 1
ATOM 1037 C C . LEU A 1 127 ? -8.732 -1.577 12.147 1.00 94.00 127 LEU A C 1
ATOM 1039 O O . LEU A 1 127 ? -9.761 -1.729 12.811 1.00 94.00 127 LEU A O 1
ATOM 1043 N N . LEU A 1 128 ? -7.586 -2.191 12.451 1.00 95.00 128 LEU A N 1
ATOM 1044 C CA . LEU A 1 128 ? -7.436 -3.077 13.604 1.00 95.00 128 LEU A CA 1
ATOM 1045 C C . LEU A 1 128 ? -7.665 -2.310 14.910 1.00 95.00 128 LEU A C 1
ATOM 1047 O O . LEU A 1 128 ? -8.437 -2.756 15.760 1.00 95.00 128 LEU A O 1
ATOM 1051 N N . GLN A 1 129 ? -7.061 -1.128 15.049 1.00 90.81 129 GLN A N 1
ATOM 1052 C CA . GLN A 1 129 ? -7.219 -0.286 16.231 1.00 90.81 129 GLN A CA 1
ATOM 1053 C C . GLN A 1 129 ? -8.680 0.139 16.439 1.00 90.81 129 GLN A C 1
ATOM 1055 O O . GLN A 1 129 ? -9.212 -0.007 17.542 1.00 90.81 129 GLN A O 1
ATOM 1060 N N . MET A 1 130 ? -9.358 0.604 15.386 1.00 92.62 130 MET A N 1
ATOM 1061 C CA . MET A 1 130 ? -10.781 0.953 15.449 1.00 92.62 130 MET A CA 1
ATOM 1062 C C . MET A 1 130 ? -11.641 -0.258 15.822 1.00 92.62 130 MET A C 1
ATOM 1064 O O . MET A 1 130 ? -12.532 -0.142 16.665 1.00 92.62 130 MET A O 1
ATOM 1068 N N . GLY A 1 131 ? -11.346 -1.433 15.256 1.00 93.75 131 GLY A N 1
ATOM 1069 C CA . GLY A 1 131 ? -12.044 -2.680 15.571 1.00 93.75 131 GLY A CA 1
ATOM 1070 C C . GLY A 1 131 ? -11.937 -3.066 17.047 1.00 93.75 131 GLY A C 1
ATOM 1071 O O . GLY A 1 131 ? -12.951 -3.359 17.684 1.00 93.75 131 GLY A O 1
ATOM 1072 N N . VAL A 1 132 ? -10.733 -3.003 17.624 1.00 93.75 132 VAL A N 1
ATOM 1073 C CA . VAL A 1 132 ? -10.504 -3.315 19.046 1.00 93.75 132 VAL A CA 1
ATOM 1074 C C . VAL A 1 132 ? -11.227 -2.319 19.957 1.00 93.75 132 VAL A C 1
ATOM 1076 O O . VAL A 1 132 ? -11.871 -2.729 20.927 1.00 93.75 132 VAL A O 1
ATOM 1079 N N . ILE A 1 133 ? -11.193 -1.024 19.628 1.00 89.25 133 ILE A N 1
ATOM 1080 C CA . ILE A 1 133 ? -11.887 0.013 20.404 1.00 89.25 133 ILE A CA 1
ATOM 1081 C C . ILE A 1 133 ? -13.402 -0.229 20.386 1.00 89.25 133 ILE A C 1
ATOM 1083 O O . ILE A 1 133 ? -14.017 -0.302 21.453 1.00 89.25 133 ILE A O 1
ATOM 1087 N N . VAL A 1 134 ? -14.003 -0.425 19.206 1.00 92.06 134 VAL A N 1
ATOM 1088 C CA . VAL A 1 134 ? -15.451 -0.669 19.071 1.00 92.06 134 VAL A CA 1
ATOM 1089 C C . VAL A 1 134 ? -15.860 -1.959 19.781 1.00 92.06 134 VAL A C 1
ATOM 1091 O O . VAL A 1 134 ? -16.834 -1.958 20.535 1.00 92.06 134 VAL A O 1
ATOM 1094 N N . SER A 1 135 ? -15.098 -3.043 19.615 1.00 93.12 135 SER A N 1
ATOM 1095 C CA . SER A 1 135 ? -15.386 -4.314 20.286 1.00 93.12 135 SER A CA 1
ATOM 1096 C C . SER A 1 135 ? -15.338 -4.185 21.812 1.00 93.12 135 SER A C 1
ATOM 1098 O O . SER A 1 135 ? -16.173 -4.774 22.500 1.00 93.12 135 SER A O 1
ATOM 1100 N N . SER A 1 136 ? -14.396 -3.409 22.358 1.00 89.12 136 SER A N 1
ATOM 1101 C CA . SER A 1 136 ? -14.312 -3.179 23.806 1.00 89.12 136 SER A CA 1
ATOM 1102 C C . SER A 1 136 ? -15.500 -2.367 24.342 1.00 89.12 136 SER A C 1
ATOM 1104 O O . SER A 1 136 ? -16.030 -2.684 25.407 1.00 89.12 136 SER A O 1
ATOM 1106 N N . LEU A 1 137 ? -15.981 -1.378 23.579 1.00 85.75 137 LEU A N 1
ATOM 1107 C CA . LEU A 1 137 ? -17.164 -0.590 23.928 1.00 85.75 137 LEU A CA 1
ATOM 1108 C C . LEU A 1 137 ? -18.428 -1.458 23.945 1.00 85.75 137 LEU A C 1
ATOM 1110 O O . LEU A 1 137 ? -19.208 -1.396 24.896 1.00 85.75 137 LEU A O 1
ATOM 1114 N N . VAL A 1 138 ? -18.602 -2.297 22.921 1.00 89.75 138 VAL A N 1
ATOM 1115 C CA . VAL A 1 138 ? -19.733 -3.230 22.825 1.00 89.75 138 VAL A CA 1
ATOM 1116 C C . VAL A 1 138 ? -19.718 -4.233 23.982 1.00 89.75 138 VAL A C 1
ATOM 1118 O O . VAL A 1 138 ? -20.770 -4.517 24.549 1.00 89.75 138 VAL A O 1
ATOM 1121 N N . LEU A 1 139 ? -18.545 -4.727 24.396 1.00 89.56 139 LEU A N 1
ATOM 1122 C CA . LEU A 1 139 ? -18.421 -5.610 25.563 1.00 89.56 139 LEU A CA 1
ATOM 1123 C C . LEU A 1 139 ? -18.948 -4.932 26.837 1.00 89.56 139 LEU A C 1
ATOM 1125 O O . LEU A 1 139 ? -19.770 -5.514 27.545 1.00 89.56 139 LEU A O 1
ATOM 1129 N N . ILE A 1 140 ? -18.526 -3.693 27.109 1.00 83.31 140 ILE A N 1
ATOM 1130 C CA . ILE A 1 140 ? -18.974 -2.936 28.289 1.00 83.31 140 ILE A CA 1
ATOM 1131 C C . ILE A 1 140 ? -20.487 -2.681 28.234 1.00 83.31 140 ILE A C 1
ATOM 1133 O O . ILE A 1 140 ? -21.173 -2.870 29.238 1.00 83.31 140 ILE A O 1
ATOM 1137 N N . MET A 1 141 ? -21.021 -2.304 27.067 1.00 81.62 141 MET A N 1
ATOM 1138 C CA . MET A 1 141 ? -22.466 -2.135 26.879 1.00 81.62 141 MET A CA 1
ATOM 1139 C C . MET A 1 141 ? -23.231 -3.431 27.157 1.00 81.62 141 MET A C 1
ATOM 1141 O O . MET A 1 141 ? -24.238 -3.396 27.857 1.00 81.62 141 MET A O 1
ATOM 1145 N N . ASN A 1 142 ? -22.738 -4.575 26.676 1.00 86.81 142 ASN A N 1
ATOM 1146 C CA . ASN A 1 142 ? -23.378 -5.869 26.911 1.00 86.81 142 ASN A CA 1
ATOM 1147 C C . ASN A 1 142 ? -23.430 -6.236 28.401 1.00 86.81 142 ASN A C 1
ATOM 1149 O O . ASN A 1 142 ? -24.441 -6.766 28.851 1.00 86.81 142 ASN A O 1
ATOM 1153 N N . LEU A 1 143 ? -22.398 -5.917 29.190 1.00 81.31 143 LEU A N 1
ATOM 1154 C CA . LEU A 1 143 ? -22.440 -6.105 30.648 1.00 81.31 143 LEU A CA 1
ATOM 1155 C C . LEU A 1 143 ? -23.527 -5.242 31.313 1.00 81.31 143 LEU A C 1
ATOM 1157 O O . LEU A 1 143 ? -24.211 -5.710 32.227 1.00 81.31 143 LEU A O 1
ATOM 1161 N N . GLY A 1 144 ? -23.719 -4.012 30.829 1.00 73.44 144 GLY A N 1
ATOM 1162 C CA . GLY A 1 144 ? -24.822 -3.144 31.250 1.00 73.44 144 GLY A CA 1
ATOM 1163 C C . GLY A 1 144 ? -26.184 -3.744 30.901 1.00 73.44 144 GLY A C 1
ATOM 1164 O O . GLY A 1 144 ? -27.009 -3.942 31.787 1.00 73.44 144 GLY A O 1
ATOM 1165 N N . VAL A 1 145 ? -26.371 -4.152 29.642 1.00 82.00 145 VAL A N 1
ATOM 1166 C CA . VAL A 1 145 ? -27.620 -4.767 29.159 1.00 82.00 145 VAL A CA 1
ATOM 1167 C C . VAL A 1 145 ? -27.960 -6.046 29.926 1.00 82.00 145 VAL A C 1
ATOM 1169 O O . VAL A 1 145 ? -29.122 -6.264 30.251 1.00 82.00 145 VAL A O 1
ATOM 1172 N N . VAL A 1 146 ? -26.975 -6.888 30.258 1.00 83.44 146 VAL A N 1
ATOM 1173 C CA . VAL A 1 146 ? -27.198 -8.091 31.082 1.00 83.44 146 VAL A CA 1
ATOM 1174 C C . VAL A 1 146 ? -27.669 -7.716 32.489 1.00 83.44 146 VAL A C 1
ATOM 1176 O O . VAL A 1 146 ? -28.578 -8.353 33.017 1.00 83.44 146 VAL A O 1
ATOM 1179 N N . THR A 1 147 ? -27.097 -6.670 33.085 1.00 72.88 147 THR A N 1
ATOM 1180 C CA . THR A 1 147 ? -27.502 -6.184 34.415 1.00 72.88 147 THR A CA 1
ATOM 1181 C C . THR A 1 147 ? -28.929 -5.626 34.389 1.00 72.88 147 THR A C 1
ATOM 1183 O O . THR A 1 147 ? -29.746 -5.989 35.239 1.00 72.88 147 THR A O 1
ATOM 1186 N N . ASP A 1 148 ? -29.260 -4.833 33.365 1.00 72.69 148 ASP A N 1
ATOM 1187 C CA . ASP A 1 148 ? -30.612 -4.316 33.131 1.00 72.69 148 ASP A CA 1
ATOM 1188 C C . ASP A 1 148 ? -31.612 -5.454 32.882 1.00 72.69 148 ASP A C 1
ATOM 1190 O O . ASP A 1 148 ? -32.724 -5.433 33.407 1.00 72.69 148 ASP A O 1
ATOM 1194 N N . ALA A 1 149 ? -31.218 -6.492 32.139 1.00 80.81 149 ALA A N 1
ATOM 1195 C CA . ALA A 1 149 ? -32.062 -7.649 31.855 1.00 80.81 149 ALA A CA 1
ATOM 1196 C C . ALA A 1 149 ? -32.392 -8.460 33.118 1.00 80.81 149 ALA A C 1
ATOM 1198 O O . ALA A 1 14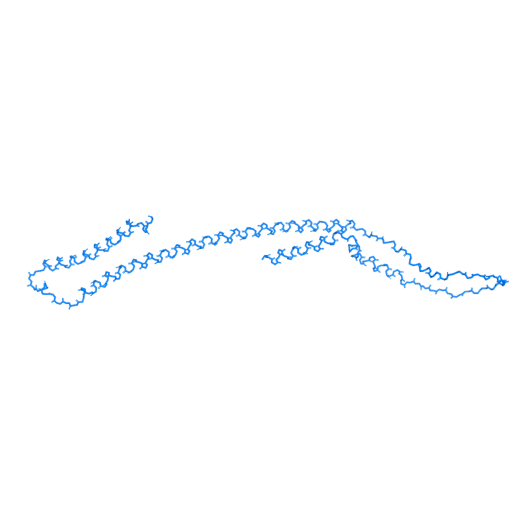9 ? -33.541 -8.863 33.290 1.00 80.81 149 ALA A O 1
ATOM 1199 N N . VAL A 1 150 ? -31.421 -8.664 34.018 1.00 72.44 150 VAL A N 1
ATOM 1200 C CA . VAL A 1 150 ? -31.638 -9.361 35.301 1.00 72.44 150 VAL A CA 1
ATOM 1201 C C . VAL A 1 150 ? -32.606 -8.581 36.193 1.00 72.44 150 VAL A C 1
ATOM 1203 O O . VAL A 1 150 ? -33.471 -9.186 36.822 1.00 72.44 150 VAL A O 1
ATOM 1206 N N . MET A 1 151 ? -32.504 -7.249 36.226 1.00 65.12 151 MET A N 1
ATOM 1207 C CA . MET A 1 151 ? -33.438 -6.407 36.985 1.00 65.12 151 MET A CA 1
ATOM 1208 C C . MET A 1 151 ? -34.814 -6.264 36.320 1.00 65.12 151 MET A C 1
ATOM 1210 O O . MET A 1 151 ? -35.807 -6.072 37.016 1.00 65.12 151 MET A O 1
ATOM 1214 N N . ASN A 1 152 ? -34.889 -6.388 34.994 1.00 67.56 152 ASN A N 1
ATOM 1215 C CA . ASN A 1 152 ? -36.135 -6.377 34.226 1.00 67.56 152 ASN A CA 1
ATOM 1216 C C . ASN A 1 152 ? -36.873 -7.731 34.249 1.00 67.56 152 ASN A C 1
ATOM 1218 O O . ASN A 1 152 ? -38.012 -7.832 33.789 1.00 67.56 152 ASN A O 1
ATOM 1222 N N . MET A 1 153 ? -36.256 -8.792 34.779 1.00 69.81 153 MET A N 1
ATOM 1223 C CA . MET A 1 153 ? -36.967 -10.041 35.037 1.00 69.81 153 MET A CA 1
ATOM 1224 C C . MET A 1 153 ? -37.930 -9.843 36.214 1.00 69.81 153 MET A C 1
ATOM 1226 O O . MET A 1 153 ? -37.570 -9.312 37.258 1.00 69.81 153 MET A O 1
ATOM 1230 N N . ASN A 1 154 ? -39.178 -10.262 36.001 1.00 64.69 154 ASN A N 1
ATOM 1231 C CA . ASN A 1 154 ? -40.367 -10.071 36.838 1.00 64.69 154 ASN A CA 1
ATOM 1232 C C . ASN A 1 154 ? -40.230 -10.631 38.277 1.00 64.69 154 ASN A C 1
ATOM 1234 O O . ASN A 1 154 ? -40.831 -11.652 38.612 1.00 64.69 154 ASN A O 1
ATOM 1238 N N . ILE A 1 155 ? -39.436 -9.984 39.135 1.00 59.94 155 ILE A N 1
ATOM 1239 C CA . ILE A 1 155 ? -39.305 -10.308 40.559 1.00 59.94 155 ILE A CA 1
ATOM 1240 C C . ILE A 1 155 ? -40.181 -9.330 41.343 1.00 59.94 155 ILE A C 1
ATOM 1242 O O . ILE A 1 155 ? -39.890 -8.139 41.442 1.00 59.94 155 ILE A O 1
ATOM 1246 N N . HIS A 1 156 ? -41.274 -9.850 41.903 1.00 50.72 156 HIS A N 1
ATOM 1247 C CA . HIS A 1 156 ? -42.237 -9.101 42.706 1.00 50.72 156 HIS A CA 1
ATOM 1248 C C . HIS A 1 156 ? -41.620 -8.713 44.062 1.00 50.72 156 HIS A C 1
ATOM 1250 O O . HIS A 1 156 ? -41.834 -9.357 45.088 1.00 50.72 156 HIS A O 1
ATOM 1256 N N . ILE A 1 157 ? -40.807 -7.660 44.064 1.00 57.31 157 ILE A N 1
ATOM 1257 C CA . ILE A 1 157 ? -40.234 -7.063 45.270 1.00 57.31 157 ILE A CA 1
ATOM 1258 C C . ILE A 1 157 ? -41.352 -6.355 46.046 1.00 57.31 157 ILE A C 1
ATOM 1260 O O . ILE A 1 157 ? -42.067 -5.516 45.505 1.00 57.31 157 ILE A O 1
ATOM 1264 N N . SER A 1 158 ? -41.484 -6.658 47.340 1.00 54.16 158 SER A N 1
ATOM 1265 C CA . SER A 1 158 ? -42.479 -6.086 48.269 1.00 54.16 158 SER A CA 1
ATOM 1266 C C . SER A 1 158 ? -42.390 -4.559 48.463 1.00 54.16 158 SER A C 1
ATOM 1268 O O . SER A 1 158 ? -43.167 -3.985 49.218 1.00 54.16 158 SER A O 1
ATOM 1270 N N . LEU A 1 159 ? -41.470 -3.886 47.761 1.00 53.59 159 LEU A N 1
ATOM 1271 C CA . LEU A 1 159 ? -41.356 -2.427 47.665 1.00 53.59 159 LEU A CA 1
ATOM 1272 C C . LEU A 1 159 ? -42.349 -1.801 46.657 1.00 53.59 159 LEU A C 1
ATOM 1274 O O . LEU A 1 159 ? -42.506 -0.583 46.652 1.00 53.59 159 LEU A O 1
ATOM 1278 N N . PHE A 1 160 ? -42.999 -2.613 45.810 1.00 53.53 160 PHE A N 1
ATOM 1279 C CA . PHE A 1 160 ? -44.038 -2.196 44.852 1.00 53.53 160 PHE A CA 1
ATOM 1280 C C . PHE A 1 160 ? -45.454 -2.136 45.452 1.00 53.53 160 PHE A C 1
ATOM 1282 O O . PHE A 1 160 ? -46.389 -1.734 44.758 1.00 53.53 160 PHE A O 1
ATOM 1289 N N . ASP A 1 161 ? -45.633 -2.557 46.709 1.00 58.53 161 ASP A N 1
ATOM 1290 C CA . ASP A 1 161 ? -46.953 -2.591 47.338 1.00 58.53 161 ASP A CA 1
ATOM 1291 C C . ASP A 1 161 ? -47.498 -1.173 47.598 1.00 58.53 161 ASP A C 1
ATOM 1293 O O . ASP A 1 161 ? -46.760 -0.215 47.868 1.00 58.53 161 ASP A O 1
ATOM 1297 N N . ALA A 1 162 ? -48.813 -1.030 47.446 1.00 56.75 162 ALA A N 1
ATOM 1298 C CA . ALA A 1 162 ? -49.506 0.240 47.283 1.00 56.75 162 ALA A CA 1
ATOM 1299 C C . ALA A 1 162 ? -49.440 1.103 48.557 1.00 56.75 162 ALA A C 1
ATOM 1301 O O . ALA A 1 162 ? -50.244 0.968 49.476 1.00 56.75 162 ALA A O 1
ATOM 1302 N N . GLY A 1 163 ? -48.481 2.034 48.595 1.00 58.59 163 GLY A N 1
ATOM 1303 C CA . GLY A 1 163 ? -48.371 3.035 49.665 1.00 58.59 163 GLY A CA 1
ATOM 1304 C C . GLY A 1 163 ? -47.118 3.916 49.640 1.00 58.59 163 GLY A C 1
ATOM 1305 O O . GLY A 1 163 ? -47.096 4.951 50.302 1.00 58.59 163 GLY A O 1
ATOM 1306 N N . LYS A 1 164 ? -46.076 3.555 48.872 1.00 60.88 164 LYS A N 1
ATOM 1307 C CA . LYS A 1 164 ? -44.811 4.316 48.802 1.00 60.88 164 LYS A CA 1
ATOM 1308 C C . LYS A 1 164 ? -44.324 4.569 47.372 1.00 60.88 164 LYS A C 1
ATOM 1310 O O . LYS A 1 164 ? -43.194 4.256 47.010 1.00 60.88 164 LYS A O 1
ATOM 1315 N N . TYR A 1 165 ? -45.161 5.219 46.572 1.00 63.12 165 TYR A N 1
ATOM 1316 C CA . TYR A 1 165 ? -44.859 5.661 45.198 1.00 63.12 165 TYR A CA 1
ATOM 1317 C C . TYR A 1 165 ? -43.561 6.484 45.083 1.00 63.12 165 TYR A C 1
ATOM 1319 O O . TYR A 1 165 ? -42.866 6.409 44.072 1.00 63.12 165 TYR A O 1
ATOM 1327 N N . LEU A 1 166 ? -43.195 7.224 46.135 1.00 58.62 166 LEU A N 1
ATOM 1328 C CA . LEU A 1 166 ? -41.976 8.035 46.167 1.00 58.62 166 LEU A CA 1
ATOM 1329 C C . LEU A 1 166 ? -40.698 7.181 46.270 1.00 58.62 166 LEU A C 1
ATOM 1331 O O . LEU A 1 166 ? -39.753 7.418 45.529 1.00 58.62 166 LEU A O 1
ATOM 1335 N N . GLN A 1 167 ? -40.701 6.137 47.110 1.00 64.25 167 GLN A N 1
ATOM 1336 C CA . GLN A 1 167 ? -39.569 5.200 47.244 1.00 64.25 167 GLN A CA 1
ATOM 1337 C C . GLN A 1 167 ? -39.421 4.318 46.005 1.00 64.25 167 GLN A C 1
ATOM 1339 O O . GLN A 1 167 ? -38.316 3.929 45.631 1.00 64.25 167 GLN A O 1
ATOM 1344 N N . PHE A 1 168 ? -40.540 4.042 45.338 1.00 65.50 168 PHE A N 1
ATOM 1345 C CA . PHE A 1 168 ? -40.547 3.312 44.088 1.00 65.50 168 PHE A CA 1
ATOM 1346 C C . PHE A 1 168 ? -39.859 4.101 42.962 1.00 65.50 168 PHE A C 1
ATOM 1348 O O . PHE A 1 168 ? -38.933 3.598 42.324 1.00 65.50 168 PHE A O 1
ATOM 1355 N N . TYR A 1 169 ? -40.247 5.367 42.773 1.00 68.94 169 TYR A N 1
ATOM 1356 C CA . TYR A 1 169 ? -39.621 6.239 41.778 1.00 68.94 169 TYR A CA 1
ATOM 1357 C C . TYR A 1 169 ? -38.149 6.518 42.100 1.00 68.94 169 TYR A C 1
ATOM 1359 O O . TYR A 1 169 ? -37.320 6.539 41.198 1.00 68.94 169 TYR A O 1
ATOM 1367 N N . GLU A 1 170 ? -37.803 6.674 43.379 1.00 64.94 170 GLU A N 1
ATOM 1368 C CA . GLU A 1 170 ? -36.424 6.881 43.829 1.00 64.94 170 GLU A CA 1
ATOM 1369 C C . GLU A 1 170 ? -35.534 5.660 43.554 1.00 64.94 170 GLU A C 1
ATOM 1371 O O . GLU A 1 170 ? -34.417 5.810 43.063 1.00 64.94 170 GLU A O 1
ATOM 1376 N N . THR A 1 171 ? -36.042 4.444 43.776 1.00 70.31 171 THR A N 1
ATOM 1377 C CA . THR A 1 171 ? -35.288 3.210 43.495 1.00 70.31 171 THR A CA 1
ATOM 1378 C C . THR A 1 171 ? -35.159 2.974 41.988 1.00 70.31 171 THR A C 1
ATOM 1380 O O . THR A 1 171 ? -34.075 2.651 41.504 1.00 70.31 171 THR A O 1
ATOM 1383 N N . ALA A 1 172 ? -36.228 3.207 41.220 1.00 70.06 172 ALA A N 1
ATOM 1384 C CA . ALA A 1 172 ? -36.206 3.095 39.762 1.00 70.06 172 ALA A CA 1
ATOM 1385 C C . ALA A 1 172 ? -35.272 4.135 39.114 1.00 70.06 172 ALA A C 1
ATOM 1387 O O . ALA A 1 172 ? -34.441 3.789 38.274 1.00 70.06 172 ALA A O 1
ATOM 1388 N N . ALA A 1 173 ? -35.343 5.397 39.547 1.00 71.12 173 ALA A N 1
ATOM 1389 C CA . ALA A 1 173 ? -34.435 6.449 39.101 1.00 71.12 173 ALA A CA 1
ATOM 1390 C C . ALA A 1 173 ? -32.991 6.179 39.549 1.00 71.12 173 ALA A C 1
ATOM 1392 O O . ALA A 1 173 ? -32.062 6.454 38.796 1.00 71.12 173 ALA A O 1
ATOM 1393 N N . GLY A 1 174 ? -32.793 5.596 40.734 1.00 71.94 174 GLY A N 1
ATOM 1394 C CA . GLY A 1 174 ? -31.484 5.195 41.244 1.00 71.94 174 GLY A CA 1
ATOM 1395 C C . GLY A 1 174 ? -30.816 4.115 40.395 1.00 71.94 174 GLY A C 1
ATOM 1396 O O . GLY A 1 174 ? -29.619 4.207 40.139 1.00 71.94 174 GLY A O 1
ATOM 1397 N N . ILE A 1 175 ? -31.579 3.145 39.887 1.00 70.81 175 ILE A N 1
ATOM 1398 C CA . ILE A 1 175 ? -31.060 2.108 38.982 1.00 70.81 175 ILE A CA 1
ATOM 1399 C C . ILE A 1 175 ? -30.690 2.717 37.624 1.00 70.81 175 ILE A C 1
ATOM 1401 O O . ILE A 1 175 ? -29.578 2.508 37.146 1.00 70.81 175 ILE A O 1
ATOM 1405 N N . VAL A 1 176 ? -31.564 3.542 37.038 1.00 74.00 176 VAL A N 1
ATOM 1406 C CA . VAL A 1 176 ? -31.300 4.206 35.746 1.00 74.00 176 VAL A CA 1
ATOM 1407 C C . VAL A 1 176 ? -30.099 5.154 35.841 1.00 74.00 176 VAL A C 1
ATOM 1409 O O . VAL A 1 176 ? -29.214 5.141 34.983 1.00 74.00 176 VAL A O 1
ATOM 1412 N N . CYS A 1 177 ? -30.013 5.940 36.914 1.00 73.62 177 CYS A N 1
ATOM 1413 C CA . CYS A 1 177 ? -28.860 6.792 37.187 1.00 73.62 177 CYS A CA 1
ATOM 1414 C C . CYS A 1 177 ? -27.607 5.968 37.506 1.00 73.62 177 CYS A C 1
ATOM 1416 O O . CYS A 1 177 ? -26.519 6.340 37.079 1.00 73.62 177 CYS A O 1
ATOM 1418 N N . GLY A 1 178 ? -27.728 4.840 38.205 1.00 74.31 178 GLY A N 1
ATOM 1419 C CA . GLY A 1 178 ? -26.624 3.928 38.510 1.00 74.31 178 GLY A CA 1
ATOM 1420 C C . GLY A 1 178 ? -26.014 3.317 37.250 1.00 74.31 178 GLY A C 1
ATOM 1421 O O . GLY A 1 178 ? -24.807 3.409 37.035 1.00 74.31 178 GLY A O 1
ATOM 1422 N N . CYS A 1 179 ? -26.847 2.788 36.356 1.00 68.25 179 CYS A N 1
ATOM 1423 C CA . CYS A 1 179 ? -26.389 2.261 35.072 1.00 68.25 179 CYS A CA 1
ATOM 1424 C C . CYS A 1 179 ? -25.761 3.359 34.201 1.00 68.25 179 CYS A C 1
ATOM 1426 O O . CYS A 1 179 ? -24.669 3.180 33.659 1.00 68.25 179 CYS A O 1
ATOM 1428 N N . SER A 1 180 ? -26.388 4.537 34.140 1.00 76.75 180 SER A N 1
ATOM 1429 C CA . SER A 1 180 ? -25.857 5.671 33.378 1.00 76.75 180 SER A CA 1
ATOM 1430 C C . SER A 1 180 ? -24.523 6.176 33.951 1.00 76.75 180 SER A C 1
ATOM 1432 O O . SER A 1 180 ? -23.572 6.424 33.213 1.00 76.75 180 SER A O 1
ATOM 1434 N N . THR A 1 181 ? -24.385 6.251 35.277 1.00 75.62 181 THR A N 1
ATOM 1435 C CA . THR A 1 181 ? -23.142 6.686 35.939 1.00 75.62 181 THR A CA 1
ATOM 1436 C C . THR A 1 181 ? -22.004 5.691 35.759 1.00 75.62 181 THR A C 1
ATOM 1438 O O . THR A 1 181 ? -20.896 6.124 35.456 1.00 75.62 181 THR A O 1
ATOM 1441 N N . ILE A 1 182 ? -22.251 4.380 35.851 1.00 77.81 182 ILE A N 1
ATOM 1442 C CA . ILE A 1 182 ? -21.238 3.350 35.562 1.00 77.81 182 ILE A CA 1
ATOM 1443 C C . ILE A 1 182 ? -20.783 3.441 34.098 1.00 77.81 182 ILE A C 1
ATOM 1445 O O . ILE A 1 182 ? -19.584 3.371 33.821 1.00 77.81 182 ILE A O 1
ATOM 1449 N N . PHE A 1 183 ? -21.712 3.684 33.170 1.00 74.38 183 PHE A N 1
ATOM 1450 C CA . PHE A 1 183 ? -21.409 3.875 31.752 1.00 74.38 183 PHE A CA 1
ATOM 1451 C C . PHE A 1 183 ? -20.547 5.125 31.500 1.00 74.38 183 PHE A C 1
ATOM 1453 O O . PHE A 1 183 ? -19.510 5.051 30.835 1.00 74.38 183 PHE A O 1
ATOM 1460 N N . PHE A 1 184 ? -20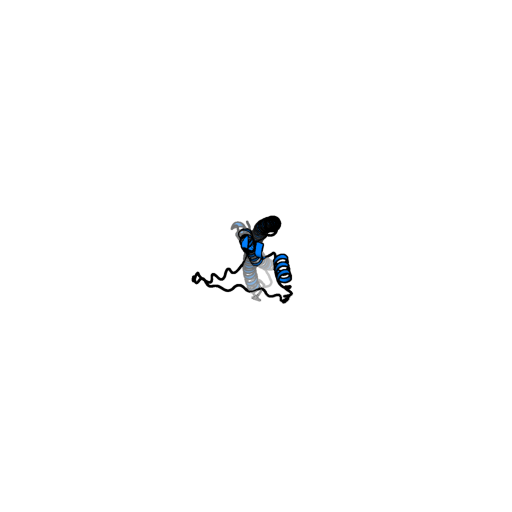.901 6.264 32.102 1.00 77.69 184 PHE A N 1
ATOM 1461 C CA . PHE A 1 184 ? -20.096 7.485 32.023 1.00 77.69 184 PHE A CA 1
ATOM 1462 C C . PHE A 1 184 ? -18.723 7.329 32.687 1.00 77.69 184 PHE A C 1
ATOM 1464 O O . PHE A 1 184 ? -17.741 7.862 32.173 1.00 77.69 184 PHE A O 1
ATOM 1471 N N . LEU A 1 185 ? -18.618 6.580 33.787 1.00 79.31 185 LEU A N 1
ATOM 1472 C CA . LEU A 1 185 ? -17.352 6.329 34.477 1.00 79.31 185 LEU A CA 1
ATOM 1473 C C . LEU A 1 185 ? -16.434 5.412 33.656 1.00 79.31 185 LEU A C 1
ATOM 1475 O O . LEU A 1 185 ? -15.231 5.659 33.591 1.00 79.31 185 LEU A O 1
ATOM 1479 N N . ALA A 1 186 ? -16.995 4.413 32.967 1.00 75.00 186 ALA A N 1
ATOM 1480 C CA . ALA A 1 186 ? -16.265 3.564 32.029 1.00 75.00 186 ALA A CA 1
ATOM 1481 C C . ALA A 1 186 ? -15.729 4.370 30.833 1.00 75.00 186 ALA A C 1
ATOM 1483 O O . ALA A 1 186 ? -14.546 4.265 30.501 1.00 75.00 186 ALA A O 1
ATOM 1484 N N . ILE A 1 187 ? -16.555 5.250 30.252 1.00 75.88 187 ILE A N 1
ATOM 1485 C CA . ILE A 1 187 ? -16.123 6.178 29.195 1.00 75.88 187 ILE A CA 1
ATOM 1486 C C . ILE A 1 187 ? -15.046 7.138 29.721 1.00 75.88 187 ILE A C 1
ATOM 1488 O O . ILE A 1 187 ? -14.030 7.352 29.058 1.00 75.88 187 ILE A O 1
ATOM 1492 N N . MET A 1 188 ? -15.219 7.702 30.920 1.00 77.00 188 MET A N 1
ATOM 1493 C CA . MET A 1 188 ? -14.272 8.669 31.477 1.00 77.00 188 MET A CA 1
ATOM 1494 C C . MET A 1 188 ? -12.924 8.021 31.841 1.00 77.00 188 MET A C 1
ATOM 1496 O O . MET A 1 188 ? -11.877 8.620 31.597 1.00 77.00 188 MET A O 1
ATOM 1500 N N . LEU A 1 189 ? -12.913 6.787 32.356 1.00 74.44 189 LEU A N 1
ATOM 1501 C CA . LEU A 1 189 ? -11.684 6.023 32.607 1.00 74.44 189 LEU A CA 1
ATOM 1502 C C . LEU A 1 189 ? -10.995 5.590 31.310 1.00 74.44 189 LEU A C 1
ATOM 1504 O O . LEU A 1 189 ? -9.765 5.622 31.248 1.00 74.44 189 LEU A O 1
ATOM 1508 N N . GLY A 1 190 ? -11.767 5.253 30.272 1.00 67.44 190 GLY A N 1
ATOM 1509 C CA . GLY A 1 190 ? -11.248 4.999 28.927 1.00 67.44 190 GLY A CA 1
ATOM 1510 C C . GLY A 1 190 ? -10.539 6.222 28.342 1.00 67.44 190 GLY A C 1
ATOM 1511 O O . GLY A 1 190 ? -9.434 6.102 27.816 1.00 67.44 190 GLY A O 1
ATOM 1512 N N . LYS A 1 191 ? -11.106 7.422 28.534 1.00 68.25 191 LYS A N 1
ATOM 1513 C CA . LYS A 1 191 ? -10.454 8.687 28.151 1.00 68.25 191 LYS A CA 1
ATOM 1514 C C . LYS A 1 191 ? -9.220 8.996 29.001 1.00 68.25 191 LYS A C 1
ATOM 1516 O O . LYS A 1 191 ? -8.218 9.455 28.471 1.00 68.25 191 LYS A O 1
ATOM 1521 N N . LYS A 1 192 ? -9.263 8.741 30.313 1.00 62.66 192 LYS A N 1
ATOM 1522 C CA . LYS A 1 192 ? -8.172 9.096 31.241 1.00 62.66 192 LYS A CA 1
ATOM 1523 C C . LYS A 1 192 ? -6.953 8.172 31.141 1.00 62.66 192 LYS A C 1
ATOM 1525 O O . LYS A 1 192 ? -5.857 8.580 31.508 1.00 62.66 192 LYS A O 1
ATOM 1530 N N . LYS A 1 193 ? -7.129 6.942 30.648 1.00 66.44 193 LYS A N 1
ATOM 1531 C CA . LYS A 1 193 ? -6.033 5.996 30.384 1.00 66.44 193 LYS A CA 1
ATOM 1532 C C . LYS A 1 193 ? -5.354 6.188 29.018 1.00 66.44 193 LYS A C 1
ATOM 1534 O O . LYS A 1 193 ? -4.467 5.407 28.701 1.00 66.44 193 LYS A O 1
ATOM 1539 N N . GLY A 1 194 ? -5.725 7.213 28.244 1.00 53.69 194 GLY A N 1
ATOM 1540 C CA . GLY A 1 194 ? -5.008 7.573 27.013 1.00 53.69 194 GLY A CA 1
ATOM 1541 C C . GLY A 1 194 ? -5.201 6.586 25.859 1.00 53.69 194 GLY A C 1
ATOM 1542 O O . GLY A 1 194 ? -4.305 6.415 25.046 1.00 53.69 194 GLY A O 1
ATOM 1543 N N . LEU A 1 195 ? -6.354 5.907 25.777 1.00 55.50 195 LEU A N 1
ATOM 1544 C CA . LEU A 1 195 ? -6.682 5.061 24.614 1.00 55.50 195 LEU A CA 1
ATOM 1545 C C . LEU A 1 195 ? -7.314 5.861 23.452 1.00 55.50 195 LEU A C 1
ATOM 1547 O O . LEU A 1 195 ? -7.615 5.307 22.400 1.00 55.50 195 LEU A O 1
ATOM 1551 N N . PHE A 1 196 ? -7.521 7.164 23.649 1.00 50.81 196 PHE A N 1
ATOM 1552 C CA . PHE A 1 196 ? -7.945 8.132 22.638 1.00 50.81 196 PHE A CA 1
ATOM 1553 C C . PHE A 1 196 ? -6.980 9.326 22.698 1.00 50.81 196 PHE A C 1
ATOM 1555 O O . PHE A 1 196 ? -7.299 10.339 23.320 1.00 50.81 196 PHE A O 1
ATOM 1562 N N . GLY A 1 197 ? -5.810 9.171 22.067 1.00 39.22 197 GLY A N 1
ATOM 1563 C CA . GLY A 1 197 ? -4.783 10.212 21.928 1.00 39.22 197 GLY A CA 1
ATOM 1564 C C . GLY A 1 197 ? -3.750 10.220 23.041 1.00 39.22 197 GLY A C 1
ATOM 1565 O O . GLY A 1 197 ? -4.123 10.588 24.176 1.00 39.22 197 GLY A O 1
#